Protein AF-A0A7X8G1B5-F1 (afdb_monomer_lite)

Secondary structure (DSSP, 8-state):
----HHHHHHHHHHHHHHHHHHHHHHHHHHHHHHHHHHHHHHHHHTS---HHHHHHHHHHHHHHHHHHHHHHHHHHHHTHHHHHHHHHHH----HHHH-S-HHHHHHHHHHHHTTEEEEEETTTEEEEEE-HHHHHHHHTTTS-HHHHHHHHHHHHHHHS-SEETTTTEE-HHHHHHHHHHHHHHHTT--TTHHHHHHHHHHHHHHHTTTT--TT--TTT-PPPHHHHHHHHHHHT-SSHHHHHHHHHHHH-GGGTT--

pLDDT: mean 77.25, std 16.02, range [30.14, 93.75]

Sequence (259 aa):
MGVNKKVTLILMVTCFILGIVLDSFLGPVVKVNHLSKFETIVQEISKNKTMEENTETVKKLLNEMYIRANDYDFMASAFYNELVYIENVFESTDYEKYAESNALKGFMKDLKKNGLILKYDLLAGYIVTPDLNDIADKYCNIIDDDTREYIEFRAYELSNHLYSLELETIDIDEVVKRIDILAERVKKQTEFTETYKELLDYYYDILKGDTHNYFINYDNVELTDYAREKFKTYSEREDRVGETVRDILENGFADWYYE

Radius of gyration: 23.56 Å; chains: 1; bounding box: 68×49×56 Å

Foldseek 3Di:
DDDDVVVVVVVVVVVVVCVVVCCVVVVVVVVVVLVVVLVVLVVQLPPPDAQASNQVSLVVLQVSQVVVQVVCFVVQVVCQVQQVCCCVVVVDNPCLVRGPDPSSVVSCVVCVVSQWDWDQDPVSGIGIHHQLVVSLVPRLVSHDPLSSLVSVLVNVVRVDHQADPVQLAGPLVVLVVLLVSLVVSCVVPDPCNVVSVVVNVVSLCVVLCVPHDRQLPPVDDDRDPVVVVSLVVQCPDPDPSVVSSVCCVPPPSVPVVPD

Structure (mmCIF, N/CA/C/O backbone):
data_AF-A0A7X8G1B5-F1
#
_entry.id   AF-A0A7X8G1B5-F1
#
loop_
_atom_site.group_PDB
_atom_site.id
_atom_site.type_symbol
_atom_site.label_atom_id
_atom_site.label_alt_id
_atom_site.label_comp_id
_atom_site.label_asym_id
_atom_site.label_entity_id
_atom_site.label_seq_id
_atom_site.pdbx_PDB_ins_code
_atom_site.Cartn_x
_atom_site.Cartn_y
_atom_site.Cartn_z
_atom_site.occupancy
_atom_site.B_iso_or_equiv
_atom_site.auth_seq_id
_atom_site.auth_comp_id
_atom_site.auth_asym_id
_atom_site.auth_atom_id
_atom_site.pdbx_PDB_model_num
ATOM 1 N N . MET A 1 1 ? 47.749 24.086 21.152 1.00 44.12 1 MET A N 1
ATOM 2 C CA . MET A 1 1 ? 47.431 23.071 22.182 1.00 44.12 1 MET A CA 1
ATOM 3 C C . MET A 1 1 ? 46.939 21.828 21.462 1.00 44.12 1 MET A C 1
ATOM 5 O O . MET A 1 1 ? 45.833 21.835 20.945 1.00 44.12 1 MET A O 1
ATOM 9 N N . GLY A 1 2 ? 47.803 20.823 21.298 1.00 49.19 2 GLY A N 1
ATOM 10 C CA . GLY A 1 2 ? 47.453 19.599 20.577 1.00 49.19 2 GLY A CA 1
ATOM 11 C C . GLY A 1 2 ? 46.604 18.702 21.467 1.00 49.19 2 GLY A C 1
ATOM 12 O O . GLY A 1 2 ? 47.084 18.254 22.506 1.00 49.19 2 GLY A O 1
ATOM 13 N N . VAL A 1 3 ? 45.348 18.469 21.085 1.00 49.47 3 VAL A N 1
ATOM 14 C CA . VAL A 1 3 ? 44.486 17.499 21.767 1.00 49.47 3 VAL A CA 1
ATOM 15 C C . VAL A 1 3 ? 45.190 16.142 21.713 1.00 49.47 3 VAL A C 1
ATOM 17 O O . VAL A 1 3 ? 45.542 15.642 20.644 1.00 49.47 3 VAL A O 1
ATOM 20 N N . ASN A 1 4 ? 45.486 15.589 22.888 1.00 63.31 4 ASN A N 1
ATOM 21 C CA . ASN A 1 4 ? 46.248 14.359 23.029 1.00 63.31 4 ASN A CA 1
ATOM 22 C C . ASN A 1 4 ? 45.423 13.209 22.431 1.00 63.31 4 ASN A C 1
ATOM 24 O O . ASN A 1 4 ? 44.394 12.840 22.992 1.00 63.31 4 ASN A O 1
ATOM 28 N N . LYS A 1 5 ? 45.861 12.657 21.290 1.00 53.56 5 LYS A N 1
ATOM 29 C CA . LYS A 1 5 ? 45.129 11.651 20.490 1.00 53.56 5 LYS A CA 1
ATOM 30 C C . LYS A 1 5 ? 44.600 10.464 21.313 1.00 53.56 5 LYS A C 1
ATOM 32 O O . LYS A 1 5 ? 43.573 9.892 20.967 1.00 53.56 5 LYS A O 1
ATOM 37 N N . LYS A 1 6 ? 45.261 10.123 22.426 1.00 56.69 6 LYS A N 1
ATOM 38 C CA . LYS A 1 6 ? 44.813 9.079 23.363 1.00 56.69 6 LYS A CA 1
ATOM 39 C C . LYS A 1 6 ? 43.528 9.447 24.116 1.00 56.69 6 LYS A C 1
ATOM 41 O O . LYS A 1 6 ? 42.692 8.581 24.327 1.00 56.69 6 LYS A O 1
ATOM 46 N N . VAL A 1 7 ? 43.352 10.714 24.488 1.00 65.25 7 VAL A N 1
ATOM 47 C CA . VAL A 1 7 ? 42.155 11.203 25.196 1.00 65.25 7 VAL A CA 1
ATOM 48 C C . VAL A 1 7 ? 40.950 11.231 24.255 1.00 65.25 7 VAL A C 1
ATOM 50 O O . VAL A 1 7 ? 39.870 10.797 24.639 1.00 65.25 7 VAL A O 1
ATOM 53 N N . THR A 1 8 ? 41.144 11.647 22.999 1.00 61.94 8 THR A N 1
ATOM 54 C CA . THR A 1 8 ? 40.088 11.603 21.974 1.00 61.94 8 THR A CA 1
ATOM 55 C C . THR A 1 8 ? 39.642 10.172 21.679 1.00 61.94 8 THR A C 1
ATOM 57 O O . THR A 1 8 ? 38.446 9.917 21.590 1.00 61.94 8 THR A O 1
ATOM 60 N N . LEU A 1 9 ? 40.585 9.227 21.589 1.00 52.38 9 LEU A N 1
ATOM 61 C CA . LEU A 1 9 ? 40.271 7.814 21.368 1.00 52.38 9 LEU A CA 1
ATOM 62 C C . LEU A 1 9 ? 39.464 7.222 22.533 1.00 52.38 9 LEU A C 1
ATOM 64 O O . LEU A 1 9 ? 38.479 6.531 22.303 1.00 52.38 9 LEU A O 1
ATOM 68 N N . ILE A 1 10 ? 39.839 7.533 23.779 1.00 68.19 10 ILE A N 1
ATOM 69 C CA . ILE A 1 10 ? 39.100 7.080 24.967 1.00 68.19 10 ILE A CA 1
ATOM 70 C C . ILE A 1 10 ? 37.686 7.670 24.990 1.00 68.19 10 ILE A C 1
ATOM 72 O O . ILE A 1 10 ? 36.738 6.947 25.283 1.00 68.19 10 ILE A O 1
ATOM 76 N N . LEU A 1 11 ? 37.518 8.948 24.636 1.00 57.84 11 LEU A N 1
ATOM 77 C CA . LEU A 1 11 ? 36.196 9.572 24.552 1.00 57.84 11 LEU A CA 1
ATOM 78 C C . LEU A 1 11 ? 35.336 8.938 23.453 1.00 57.84 11 LEU A C 1
ATOM 80 O O . LEU A 1 11 ? 34.182 8.622 23.713 1.00 57.84 11 LEU A O 1
ATOM 84 N N . MET A 1 12 ? 35.897 8.670 22.271 1.00 51.97 12 MET A N 1
ATOM 85 C CA . MET A 1 12 ? 35.172 7.996 21.186 1.00 51.97 12 MET A CA 1
ATOM 86 C C . MET A 1 12 ? 34.754 6.573 21.563 1.00 51.97 12 MET A C 1
ATOM 88 O O . MET A 1 12 ? 33.604 6.206 21.352 1.00 51.97 12 MET A O 1
ATOM 92 N N . VAL A 1 13 ? 35.650 5.792 22.174 1.00 57.78 13 VAL A N 1
ATOM 93 C CA . VAL A 1 13 ? 35.339 4.427 22.633 1.00 57.78 13 VAL A CA 1
ATOM 94 C C . VAL A 1 13 ? 34.287 4.451 23.742 1.00 57.78 13 VAL A C 1
ATOM 96 O O . VAL A 1 13 ? 33.359 3.651 23.718 1.00 57.78 13 VAL A O 1
ATOM 99 N N . THR A 1 14 ? 34.374 5.397 24.678 1.00 61.34 14 THR A N 1
ATOM 100 C CA . THR A 1 14 ? 33.383 5.535 25.756 1.00 61.34 14 THR A CA 1
ATOM 101 C C . THR A 1 14 ? 32.018 5.959 25.210 1.00 61.34 14 THR A C 1
ATOM 103 O O . THR A 1 14 ? 31.015 5.388 25.621 1.00 61.34 14 THR A O 1
ATOM 106 N N . CYS A 1 15 ? 31.959 6.886 24.246 1.00 48.94 15 CYS A N 1
ATOM 107 C CA . CYS A 1 15 ? 30.711 7.264 23.577 1.00 48.94 15 CYS A CA 1
ATOM 108 C C . CYS A 1 15 ? 30.126 6.119 22.740 1.00 48.94 15 CYS A C 1
ATOM 110 O O . CYS A 1 15 ? 28.914 5.951 22.726 1.00 48.94 15 CYS A O 1
ATOM 112 N N . PHE A 1 16 ? 30.965 5.313 22.086 1.00 45.16 16 PHE A N 1
ATOM 113 C CA . PHE A 1 16 ? 30.527 4.146 21.317 1.00 45.16 16 PHE A CA 1
ATOM 114 C C . PHE A 1 16 ? 29.962 3.046 22.227 1.00 45.16 16 PHE A C 1
ATOM 116 O O . PHE A 1 16 ? 28.887 2.518 21.967 1.00 45.16 16 PHE A O 1
ATOM 123 N N . ILE A 1 17 ? 30.636 2.755 23.345 1.00 55.59 17 ILE A N 1
ATOM 124 C CA . ILE A 1 17 ? 30.158 1.793 24.348 1.00 55.59 17 ILE A CA 1
ATOM 125 C C . ILE A 1 17 ? 28.892 2.313 25.033 1.00 55.59 17 ILE A C 1
ATOM 127 O O . ILE A 1 17 ? 27.949 1.550 25.200 1.00 55.59 17 ILE A O 1
ATOM 131 N N . LEU A 1 18 ? 28.831 3.599 25.393 1.00 51.41 18 LEU A N 1
ATOM 132 C CA . LEU A 1 18 ? 27.614 4.210 25.931 1.00 51.41 18 LEU A CA 1
ATOM 133 C C . LEU A 1 18 ? 26.476 4.172 24.915 1.00 51.41 18 LEU A C 1
ATOM 135 O O . LEU A 1 18 ? 25.362 3.876 25.315 1.00 51.41 18 LEU A O 1
ATOM 139 N N . GLY A 1 19 ? 26.749 4.407 23.629 1.00 46.88 19 GLY A N 1
ATOM 140 C CA . GLY A 1 19 ? 25.776 4.260 22.549 1.00 46.88 19 GLY A CA 1
ATOM 141 C C . GLY A 1 19 ? 25.211 2.844 22.492 1.00 46.88 19 GLY A C 1
ATOM 142 O O . GLY A 1 19 ? 24.004 2.681 22.586 1.00 46.88 19 GLY A O 1
ATOM 143 N N . ILE A 1 20 ? 26.070 1.820 22.464 1.00 51.94 20 ILE A N 1
ATOM 144 C CA . ILE A 1 20 ? 25.648 0.408 22.456 1.00 51.94 20 ILE A CA 1
ATOM 145 C C . ILE A 1 20 ? 24.880 0.037 23.727 1.00 51.94 20 ILE A C 1
ATOM 147 O O . ILE A 1 20 ? 23.868 -0.653 23.653 1.00 51.94 20 ILE A O 1
ATOM 151 N N . VAL A 1 21 ? 25.344 0.471 24.901 1.00 50.81 21 VAL A N 1
ATOM 152 C CA . VAL A 1 21 ? 24.704 0.148 26.184 1.00 50.81 21 VAL A CA 1
ATOM 153 C C . VAL A 1 21 ? 23.363 0.863 26.313 1.00 50.81 21 VAL A C 1
ATOM 155 O O . VAL A 1 21 ? 22.393 0.236 26.725 1.00 50.81 21 VAL A O 1
ATOM 158 N N . LEU A 1 22 ? 23.280 2.140 25.939 1.00 48.31 22 LEU A N 1
ATOM 159 C CA . LEU A 1 22 ? 22.029 2.897 25.937 1.00 48.31 22 LEU A CA 1
ATOM 160 C C . LEU A 1 22 ? 21.041 2.319 24.928 1.00 48.31 22 LEU A C 1
ATOM 162 O O . LEU A 1 22 ? 19.884 2.156 25.284 1.00 48.31 22 LEU A O 1
ATOM 166 N N . ASP A 1 23 ? 21.483 1.932 23.734 1.00 44.81 23 ASP A N 1
ATOM 167 C CA . ASP A 1 23 ? 20.630 1.291 22.727 1.00 44.81 23 ASP A CA 1
ATOM 168 C C . ASP A 1 23 ? 20.163 -0.103 23.190 1.00 44.81 23 ASP A C 1
ATOM 170 O O . ASP A 1 23 ? 18.992 -0.461 23.083 1.00 44.81 23 ASP A O 1
ATOM 174 N N . SER A 1 24 ? 21.040 -0.851 23.867 1.00 48.94 24 SER A N 1
ATOM 175 C CA . SER A 1 24 ? 20.708 -2.143 24.487 1.00 48.94 24 SER A CA 1
ATOM 176 C C . SER A 1 24 ? 19.786 -2.026 25.706 1.00 48.94 24 SER A C 1
ATOM 178 O O . SER A 1 24 ? 19.136 -3.006 26.050 1.00 48.94 24 SER A O 1
ATOM 180 N N . PHE A 1 25 ? 19.727 -0.875 26.385 1.00 43.19 25 PHE A N 1
ATOM 181 C CA . PHE A 1 25 ? 18.848 -0.650 27.544 1.00 43.19 25 PHE A CA 1
ATOM 182 C C . PHE A 1 25 ? 17.533 0.037 27.165 1.00 43.19 25 PHE A C 1
ATOM 184 O O . PHE A 1 25 ? 16.478 -0.329 27.680 1.00 43.19 25 PHE A O 1
ATOM 191 N N . LEU A 1 26 ? 17.581 1.019 26.268 1.00 41.62 26 LEU A N 1
ATOM 192 C CA . LEU A 1 26 ? 16.418 1.767 25.797 1.00 41.62 26 LEU A CA 1
ATOM 193 C C . LEU A 1 26 ? 15.659 0.987 24.727 1.00 41.62 26 LEU A C 1
ATOM 195 O O . LEU A 1 26 ? 14.433 0.966 24.772 1.00 41.62 26 LEU A O 1
ATOM 199 N N . GLY A 1 27 ? 16.357 0.277 23.836 1.00 45.53 27 GLY A N 1
ATOM 200 C CA . GLY A 1 27 ? 15.750 -0.548 22.792 1.00 45.53 27 GLY A CA 1
ATOM 201 C C . GLY A 1 27 ? 14.740 -1.564 23.339 1.00 45.53 27 GLY A C 1
ATOM 202 O O . GLY A 1 27 ? 13.609 -1.599 22.856 1.00 45.53 27 GLY A O 1
ATOM 203 N N . PRO A 1 28 ? 15.061 -2.350 24.386 1.00 49.06 28 PRO A N 1
ATOM 204 C CA . PRO A 1 28 ? 14.095 -3.250 25.013 1.00 49.06 28 PRO A CA 1
ATOM 205 C C . PRO A 1 28 ? 12.920 -2.529 25.680 1.00 49.06 28 PRO A C 1
ATOM 207 O O . PRO A 1 28 ? 11.795 -3.007 25.587 1.00 49.06 28 PRO A O 1
ATOM 210 N N . VAL A 1 29 ? 13.145 -1.383 26.332 1.00 47.72 29 VAL A N 1
ATOM 211 C CA . VAL A 1 29 ? 12.079 -0.626 27.018 1.00 47.72 29 VAL A CA 1
ATOM 212 C C . VAL A 1 29 ? 11.103 -0.010 26.014 1.00 47.72 29 VAL A C 1
ATOM 214 O O . VAL A 1 29 ? 9.891 -0.106 26.198 1.00 47.72 29 VAL A O 1
ATOM 217 N N . VAL A 1 30 ? 11.621 0.565 24.928 1.00 50.94 30 VAL A N 1
ATOM 218 C CA . VAL A 1 30 ? 10.824 1.092 23.814 1.00 50.94 30 VAL A CA 1
ATOM 219 C C . VAL A 1 30 ? 10.023 -0.047 23.173 1.00 50.94 30 VAL A C 1
ATOM 221 O O . VAL A 1 30 ? 8.798 0.041 23.101 1.00 50.94 30 VAL A O 1
ATOM 224 N N . LYS A 1 31 ? 10.668 -1.180 22.853 1.00 50.25 31 LYS A N 1
ATOM 225 C CA . LYS A 1 31 ? 9.997 -2.367 22.288 1.00 50.25 31 LYS A CA 1
ATOM 226 C C . LYS A 1 31 ? 8.885 -2.919 23.187 1.00 50.25 31 LYS A C 1
ATOM 228 O O . LYS A 1 31 ? 7.813 -3.251 22.687 1.00 50.25 31 LYS A O 1
ATOM 233 N N . VAL A 1 32 ? 9.096 -2.992 24.505 1.00 56.25 32 VAL A N 1
ATOM 234 C CA . VAL A 1 32 ? 8.082 -3.465 25.470 1.00 56.25 32 VAL A CA 1
ATOM 235 C C . VAL A 1 32 ? 6.906 -2.486 25.587 1.00 56.25 32 VAL A C 1
ATOM 237 O O . VAL A 1 32 ? 5.749 -2.915 25.633 1.00 56.25 32 VAL A O 1
ATOM 240 N N . ASN A 1 33 ? 7.171 -1.177 25.578 1.00 57.16 33 ASN A N 1
ATOM 241 C CA . ASN A 1 33 ? 6.119 -0.159 25.602 1.00 57.16 33 ASN A CA 1
ATOM 242 C C . ASN A 1 33 ? 5.245 -0.220 24.346 1.00 57.16 33 ASN A C 1
ATOM 244 O O . ASN A 1 33 ? 4.020 -0.226 24.464 1.00 57.16 33 ASN A O 1
ATOM 248 N N . HIS A 1 34 ? 5.849 -0.353 23.163 1.00 56.88 34 HIS A N 1
ATOM 249 C CA . HIS A 1 34 ? 5.090 -0.562 21.933 1.00 56.88 34 HIS A CA 1
ATOM 250 C C . HIS A 1 34 ? 4.257 -1.842 22.028 1.00 56.88 34 HIS A C 1
ATOM 252 O O . HIS A 1 34 ? 3.036 -1.768 21.855 1.00 56.88 34 HIS A O 1
ATOM 258 N N . LEU A 1 35 ? 4.875 -2.985 22.389 1.00 58.47 35 LEU A N 1
ATOM 259 C CA . LEU A 1 35 ? 4.224 -4.301 22.574 1.00 58.47 35 LEU A CA 1
ATOM 260 C C . LEU A 1 35 ? 2.941 -4.222 23.402 1.00 58.47 35 LEU A C 1
ATOM 262 O O . LEU A 1 35 ? 1.875 -4.596 22.910 1.00 58.47 35 LEU A O 1
ATOM 266 N N . SER A 1 36 ? 3.029 -3.643 24.597 1.00 64.94 36 SER A N 1
ATOM 267 C CA . SER A 1 36 ? 1.877 -3.488 25.491 1.00 64.94 36 SER A CA 1
ATOM 268 C C . SER A 1 36 ? 0.772 -2.581 24.931 1.00 64.94 36 SER A C 1
ATOM 270 O O . SER A 1 36 ? -0.413 -2.855 25.144 1.00 64.94 36 SER A O 1
ATOM 272 N N . LYS A 1 37 ? 1.118 -1.536 24.168 1.00 73.50 37 LYS A N 1
ATOM 273 C CA . LYS A 1 37 ? 0.145 -0.605 23.580 1.00 73.50 37 LYS A CA 1
ATOM 274 C C . LYS A 1 37 ? -0.706 -1.255 22.484 1.00 73.50 37 LYS A C 1
ATOM 276 O O . LYS A 1 37 ? -1.922 -1.104 22.502 1.00 73.50 37 LYS A O 1
ATOM 281 N N . PHE A 1 38 ? -0.104 -2.025 21.579 1.00 77.88 38 PHE A N 1
ATOM 282 C CA . PHE A 1 38 ? -0.851 -2.761 20.543 1.00 77.88 38 PHE A CA 1
ATOM 283 C C . PHE A 1 38 ? -1.785 -3.805 21.144 1.00 77.88 38 PHE A C 1
ATOM 285 O O . PHE A 1 38 ? -2.960 -3.833 20.795 1.00 77.88 38 PHE A O 1
ATOM 292 N N . GLU A 1 39 ? -1.285 -4.632 22.071 1.00 77.56 39 GLU A N 1
ATOM 293 C CA . GLU A 1 39 ? -2.102 -5.666 22.717 1.00 77.56 39 GLU A CA 1
ATOM 294 C C . GLU A 1 39 ? -3.312 -5.029 23.427 1.00 77.56 39 GLU A C 1
ATOM 296 O O . GLU A 1 39 ? -4.423 -5.555 23.348 1.00 77.56 39 GLU A O 1
ATOM 301 N N . THR A 1 40 ? -3.128 -3.846 24.024 1.00 80.38 40 THR A N 1
ATOM 302 C CA . THR A 1 40 ? -4.215 -3.056 24.623 1.00 80.38 40 THR A CA 1
ATOM 303 C C . THR A 1 40 ? -5.229 -2.577 23.578 1.00 80.38 40 THR A C 1
ATOM 305 O O . THR A 1 40 ? -6.429 -2.769 23.768 1.00 80.38 40 THR A O 1
ATOM 308 N N . ILE A 1 41 ? -4.775 -2.001 22.457 1.00 80.31 41 ILE A N 1
ATOM 309 C CA . ILE A 1 41 ? -5.664 -1.512 21.388 1.00 80.31 41 ILE A CA 1
ATOM 310 C C . ILE A 1 41 ? -6.467 -2.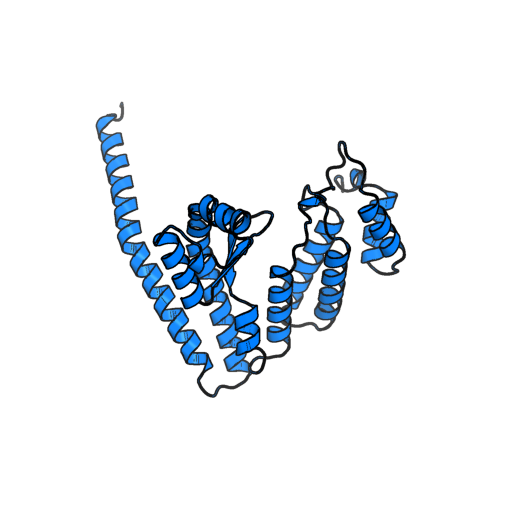670 20.770 1.00 80.31 41 ILE A C 1
ATOM 312 O O . ILE A 1 41 ? -7.676 -2.552 20.587 1.00 80.31 41 ILE A O 1
ATOM 316 N N . VAL A 1 42 ? -5.837 -3.820 20.510 1.00 79.94 42 VAL A N 1
ATOM 317 C CA . VAL A 1 42 ? -6.525 -5.007 19.968 1.00 79.94 42 VAL A CA 1
ATOM 318 C C . VAL A 1 42 ? -7.613 -5.505 20.926 1.00 79.94 42 VAL A C 1
ATOM 320 O O . VAL A 1 42 ? -8.729 -5.807 20.505 1.00 79.94 42 VAL A O 1
ATOM 323 N N . GLN A 1 43 ? -7.333 -5.543 22.233 1.00 80.56 43 GLN A N 1
ATOM 324 C CA . GLN A 1 43 ? -8.331 -5.904 23.250 1.00 80.56 43 GLN A CA 1
ATOM 325 C C . GLN A 1 43 ? -9.466 -4.883 23.377 1.00 80.56 43 GLN A C 1
ATOM 327 O O . GLN A 1 43 ? -10.543 -5.201 23.881 1.00 80.56 43 GLN A O 1
ATOM 332 N N . GLU A 1 44 ? -9.242 -3.641 22.964 1.00 81.94 44 GLU A N 1
ATOM 333 C CA . GLU A 1 44 ? -10.259 -2.604 22.986 1.00 81.94 44 GLU A CA 1
ATOM 334 C C . GLU A 1 44 ? -11.272 -2.725 21.846 1.00 81.94 44 GLU A C 1
ATOM 336 O O . GLU A 1 44 ? -12.399 -2.267 22.030 1.00 81.94 44 GLU A O 1
ATOM 341 N N . ILE A 1 45 ? -10.913 -3.334 20.712 1.00 76.81 45 ILE A N 1
ATOM 342 C CA . ILE A 1 45 ? -11.822 -3.524 19.566 1.00 76.81 45 ILE A CA 1
ATOM 343 C C . ILE A 1 45 ? -12.871 -4.615 19.854 1.00 76.81 45 ILE A C 1
ATOM 345 O O . ILE A 1 45 ? -13.990 -4.555 19.361 1.00 76.81 45 ILE A O 1
ATOM 349 N N . SER A 1 46 ? -12.558 -5.591 20.712 1.00 66.94 46 SER A N 1
ATOM 350 C CA . SER A 1 46 ? -13.470 -6.697 21.061 1.00 66.94 46 SER A CA 1
ATOM 351 C C . SER A 1 46 ? -14.527 -6.349 22.121 1.00 66.94 46 SER A C 1
ATOM 353 O O . SER A 1 46 ? -15.310 -7.209 22.533 1.00 66.94 46 SER A O 1
ATOM 355 N N . LYS A 1 47 ? -14.571 -5.094 22.578 1.00 72.06 47 LYS A N 1
ATOM 356 C CA . LYS A 1 47 ? -15.595 -4.594 23.502 1.00 72.06 47 LYS A CA 1
ATOM 357 C C . LYS A 1 47 ? -16.750 -4.044 22.668 1.00 72.06 47 LYS A C 1
ATOM 359 O O . LYS A 1 47 ? -16.495 -3.262 21.767 1.00 72.06 47 LYS A O 1
ATOM 364 N N . ASN A 1 48 ? -17.995 -4.428 22.969 1.00 66.81 48 ASN A N 1
ATOM 365 C CA . ASN A 1 48 ? -19.197 -3.899 22.303 1.00 66.81 48 ASN A CA 1
ATOM 366 C C . ASN A 1 48 ? -19.222 -2.358 22.345 1.00 66.81 48 ASN A C 1
ATOM 368 O O . ASN A 1 48 ? -19.669 -1.771 23.331 1.00 66.81 48 ASN A O 1
ATOM 372 N N . LYS A 1 49 ? -18.733 -1.739 21.274 1.00 81.69 49 LYS A N 1
ATOM 373 C CA . LYS A 1 49 ? -18.540 -0.302 21.065 1.00 81.69 49 LYS A CA 1
ATOM 374 C C . LYS A 1 49 ? -19.422 0.186 19.920 1.00 81.69 49 LYS A C 1
ATOM 376 O O . LYS A 1 49 ? -19.922 -0.619 19.128 1.00 81.69 49 LYS A O 1
ATOM 381 N N . THR A 1 50 ? -19.615 1.498 19.827 1.00 89.12 50 THR A N 1
ATOM 382 C CA . THR A 1 50 ? -20.246 2.103 18.646 1.00 89.12 50 THR A CA 1
ATOM 383 C C . THR A 1 50 ? -19.329 1.980 17.420 1.00 89.12 50 THR A C 1
ATOM 385 O O . THR A 1 50 ? -18.125 1.762 17.548 1.00 89.12 50 THR A O 1
ATOM 388 N N . MET A 1 51 ? -19.888 2.122 16.213 1.00 89.81 51 MET A N 1
ATOM 389 C CA . MET A 1 51 ? -19.105 2.124 14.967 1.00 89.81 51 MET A CA 1
ATOM 390 C C . MET A 1 51 ? -18.031 3.220 14.974 1.00 89.81 51 MET A C 1
ATOM 392 O O . MET A 1 51 ? -16.885 2.950 14.647 1.00 89.81 51 MET A O 1
ATOM 396 N N . GLU A 1 52 ? -18.379 4.421 15.437 1.00 88.75 52 GLU A N 1
ATOM 397 C CA . GLU A 1 52 ? -17.445 5.543 15.587 1.00 88.75 52 GLU A CA 1
ATOM 398 C C . GLU A 1 52 ? -16.287 5.203 16.544 1.00 88.75 52 GLU A C 1
ATOM 400 O O . GLU A 1 52 ? -15.116 5.410 16.229 1.00 88.75 52 GLU A O 1
ATOM 405 N N . GLU A 1 53 ? -16.586 4.600 17.698 1.00 89.62 53 GLU A N 1
ATOM 406 C CA . GLU A 1 53 ? -15.559 4.172 18.654 1.00 89.62 53 GLU A CA 1
ATOM 407 C C . GLU A 1 53 ? -14.658 3.062 18.086 1.00 89.62 53 GLU A C 1
ATOM 409 O O . GLU A 1 53 ? -13.454 3.030 18.367 1.00 89.62 53 GLU A O 1
ATOM 414 N N . ASN A 1 54 ? -15.221 2.147 17.293 1.00 90.12 54 ASN A N 1
ATOM 415 C CA . ASN A 1 54 ? -14.463 1.106 16.605 1.00 90.12 54 ASN A CA 1
ATOM 416 C C . ASN A 1 54 ? -13.547 1.697 15.538 1.00 90.12 54 ASN A C 1
ATOM 418 O O . ASN A 1 54 ? -12.360 1.374 15.542 1.00 90.12 54 ASN A O 1
ATOM 422 N N . THR A 1 55 ? -14.058 2.599 14.697 1.00 90.50 55 THR A N 1
ATOM 423 C CA . THR A 1 55 ? -13.281 3.350 13.704 1.00 90.50 55 THR A CA 1
ATOM 424 C C . THR A 1 55 ? -12.055 3.985 14.340 1.00 90.50 55 THR A C 1
ATOM 426 O O . THR A 1 55 ? -10.926 3.723 13.924 1.00 90.50 55 THR A O 1
ATOM 429 N N . GLU A 1 56 ? -12.251 4.759 15.407 1.00 90.56 56 GLU A N 1
ATOM 430 C CA . GLU A 1 56 ? -11.149 5.451 16.075 1.00 90.56 56 GLU A CA 1
ATOM 431 C C . GLU A 1 56 ? -10.146 4.478 16.705 1.00 90.56 56 GLU A C 1
ATOM 433 O O . GLU A 1 56 ? -8.938 4.731 16.734 1.00 90.56 56 GLU A O 1
ATOM 438 N N . THR A 1 57 ? -10.619 3.329 17.189 1.00 90.44 57 THR A N 1
ATOM 439 C CA . THR A 1 57 ? -9.737 2.288 17.729 1.00 90.44 57 THR A CA 1
ATOM 440 C C . THR A 1 57 ? -8.924 1.613 16.613 1.00 90.44 57 THR A C 1
ATOM 442 O O . THR A 1 57 ? -7.725 1.390 16.786 1.00 90.44 57 THR A O 1
ATOM 445 N N . VAL A 1 58 ? -9.528 1.343 15.452 1.00 90.56 58 VAL A N 1
ATOM 446 C CA . VAL A 1 58 ? -8.858 0.750 14.281 1.00 90.56 58 VAL A CA 1
ATOM 447 C C . VAL A 1 58 ? -7.843 1.717 13.668 1.00 90.56 58 VAL A C 1
ATOM 449 O O . VAL A 1 58 ? -6.723 1.307 13.364 1.00 90.56 58 VAL A O 1
ATOM 452 N N . LYS A 1 59 ? -8.152 3.015 13.577 1.00 88.94 59 LYS A N 1
ATOM 453 C CA . LYS A 1 59 ? -7.180 4.040 13.152 1.00 88.94 59 LYS A CA 1
ATOM 454 C C . LYS A 1 59 ? -5.957 4.080 14.074 1.00 88.94 59 LYS A C 1
ATOM 456 O O . LYS A 1 59 ? -4.819 4.106 13.604 1.00 88.94 59 LYS A O 1
ATOM 461 N N . LYS A 1 60 ? -6.168 4.015 15.396 1.00 90.38 60 LYS A N 1
ATOM 462 C CA . LYS A 1 60 ? -5.071 3.925 16.380 1.00 90.38 60 LYS A CA 1
ATOM 463 C C . LYS A 1 60 ? -4.251 2.648 16.218 1.00 90.38 60 LYS A C 1
ATOM 465 O O . LYS A 1 60 ? -3.029 2.711 16.346 1.00 90.38 60 LYS A O 1
ATOM 470 N N . LEU A 1 61 ? -4.910 1.520 15.946 1.00 90.19 61 LEU A N 1
ATOM 471 C CA . LEU A 1 61 ? -4.249 0.243 15.679 1.00 90.19 61 LEU A CA 1
ATOM 472 C C . LEU A 1 61 ? -3.323 0.362 14.467 1.00 90.19 61 LEU A C 1
ATOM 474 O O . LEU A 1 61 ? -2.135 0.079 14.592 1.00 90.19 61 LEU A O 1
ATOM 478 N N . LEU A 1 62 ? -3.844 0.849 13.338 1.00 88.56 62 LEU A N 1
ATOM 479 C CA . LEU A 1 62 ? -3.074 1.045 12.108 1.00 88.56 62 LEU A CA 1
ATOM 480 C C . LEU A 1 62 ? -1.862 1.949 12.329 1.00 88.56 62 LEU A C 1
ATOM 482 O O . LEU A 1 62 ? -0.753 1.591 11.940 1.00 88.56 62 LEU A O 1
ATOM 486 N N . ASN A 1 63 ? -2.044 3.086 13.004 1.00 87.25 63 ASN A N 1
ATOM 487 C CA . ASN A 1 63 ? -0.938 3.992 13.307 1.00 87.25 63 ASN A CA 1
ATOM 488 C C . ASN A 1 63 ? 0.155 3.314 14.153 1.00 87.25 63 ASN A C 1
ATOM 490 O O . ASN A 1 63 ? 1.342 3.456 13.871 1.00 87.25 63 ASN A O 1
ATOM 494 N N . GLU A 1 64 ? -0.227 2.537 15.171 1.00 87.81 64 GLU A N 1
ATOM 495 C CA . GLU A 1 64 ? 0.742 1.791 15.981 1.00 87.81 64 GLU A CA 1
ATOM 496 C C . GLU A 1 64 ? 1.468 0.713 15.161 1.00 87.81 64 GLU A C 1
ATOM 498 O O . GLU A 1 64 ? 2.668 0.512 15.343 1.00 87.81 64 GLU A O 1
ATOM 503 N N . MET A 1 65 ? 0.770 0.045 14.240 1.00 89.31 65 MET A N 1
ATOM 504 C CA . MET A 1 65 ? 1.373 -0.944 13.343 1.00 89.31 65 MET A CA 1
ATOM 505 C C . MET A 1 65 ? 2.392 -0.306 12.396 1.00 89.31 65 MET A C 1
ATOM 507 O O . MET A 1 65 ? 3.484 -0.846 12.262 1.00 89.31 65 MET A O 1
ATOM 511 N N . TYR A 1 66 ? 2.093 0.854 11.802 1.00 85.56 66 TYR A N 1
ATOM 512 C CA . TYR A 1 66 ? 3.052 1.572 10.952 1.00 85.56 66 TYR A CA 1
ATOM 513 C C . TYR A 1 66 ? 4.286 2.050 11.726 1.00 85.56 66 TYR A C 1
ATOM 515 O O . TYR A 1 66 ? 5.403 1.912 11.237 1.00 85.56 66 TYR A O 1
ATOM 523 N N . ILE A 1 67 ? 4.117 2.543 12.959 1.00 84.19 67 ILE A N 1
ATOM 524 C CA . ILE A 1 67 ? 5.255 2.905 13.822 1.00 84.19 67 ILE A CA 1
ATOM 525 C C . ILE A 1 67 ? 6.171 1.695 14.036 1.00 84.19 67 ILE A C 1
ATOM 527 O O . ILE A 1 67 ? 7.387 1.805 13.918 1.00 84.19 67 ILE A O 1
ATOM 531 N N . ARG A 1 68 ? 5.590 0.524 14.302 1.00 84.25 68 ARG A N 1
ATOM 532 C CA . ARG A 1 68 ? 6.356 -0.709 14.511 1.00 84.25 68 ARG A CA 1
ATOM 533 C C . ARG A 1 68 ? 6.973 -1.252 13.238 1.00 84.25 68 ARG A C 1
ATOM 535 O O . ARG A 1 68 ? 8.061 -1.805 13.305 1.00 84.25 68 ARG A O 1
ATOM 542 N N . ALA A 1 69 ? 6.287 -1.135 12.107 1.00 87.69 69 ALA A N 1
ATOM 543 C CA . ALA A 1 69 ? 6.831 -1.527 10.815 1.00 87.69 69 ALA A CA 1
ATOM 544 C C . ALA A 1 69 ? 8.171 -0.819 10.563 1.00 87.69 69 ALA A C 1
ATOM 546 O O . ALA A 1 69 ? 9.170 -1.493 10.320 1.00 87.69 69 ALA A O 1
ATOM 547 N N . ASN A 1 70 ? 8.230 0.493 10.821 1.00 83.62 70 ASN A N 1
ATOM 548 C CA . ASN A 1 70 ? 9.468 1.271 10.729 1.00 83.62 70 ASN A CA 1
ATOM 549 C C . ASN A 1 70 ? 10.584 0.744 11.655 1.00 83.62 70 ASN A C 1
ATOM 551 O O . ASN A 1 70 ? 11.755 0.748 11.276 1.00 83.62 70 ASN A O 1
ATOM 555 N N . ASP A 1 71 ? 10.251 0.251 12.856 1.00 80.88 71 ASP A N 1
ATOM 556 C CA . ASP A 1 71 ? 11.237 -0.359 13.766 1.00 80.88 71 ASP A CA 1
ATOM 557 C C . ASP A 1 71 ? 11.824 -1.673 13.212 1.00 80.88 71 ASP A C 1
ATOM 559 O O . ASP A 1 71 ? 12.911 -2.103 13.622 1.00 80.88 71 ASP A O 1
ATOM 563 N N . TYR A 1 72 ? 11.101 -2.338 12.308 1.00 82.75 72 TYR A N 1
ATOM 564 C CA . TYR A 1 72 ? 11.475 -3.619 11.715 1.00 82.75 72 TYR A CA 1
ATOM 565 C C . TYR A 1 72 ? 12.106 -3.505 10.320 1.00 82.75 72 TYR A C 1
ATOM 567 O O . TYR A 1 72 ? 12.780 -4.453 9.910 1.00 82.75 72 TYR A O 1
ATOM 575 N N . ASP A 1 73 ? 11.980 -2.374 9.620 1.00 76.19 73 ASP A N 1
ATOM 576 C CA . ASP A 1 73 ? 12.521 -2.190 8.261 1.00 76.19 73 ASP A CA 1
ATOM 577 C C . ASP A 1 73 ? 14.035 -2.438 8.178 1.00 76.19 73 ASP A C 1
ATOM 579 O O . ASP A 1 73 ? 14.538 -3.083 7.252 1.00 76.19 73 ASP A O 1
ATOM 583 N N . PHE A 1 74 ? 14.785 -2.024 9.205 1.00 76.00 74 PHE A N 1
ATOM 584 C CA . PHE A 1 74 ? 16.216 -2.327 9.279 1.00 76.00 74 PHE A CA 1
ATOM 585 C C . PHE A 1 74 ? 16.490 -3.840 9.352 1.00 76.00 74 PHE A C 1
ATOM 587 O O . PHE A 1 74 ? 17.456 -4.331 8.765 1.00 76.00 74 PHE A O 1
ATOM 594 N N . MET A 1 75 ? 15.644 -4.599 10.059 1.00 79.12 75 MET A N 1
ATOM 595 C CA . MET A 1 75 ? 15.802 -6.053 10.156 1.00 79.12 75 MET A CA 1
ATOM 596 C C . MET A 1 75 ? 15.452 -6.759 8.848 1.00 79.12 75 MET A C 1
ATOM 598 O O . MET A 1 75 ? 16.153 -7.700 8.486 1.00 79.12 75 MET A O 1
ATOM 602 N N . ALA A 1 76 ? 14.434 -6.293 8.116 1.00 83.88 76 ALA A N 1
ATOM 603 C CA . ALA A 1 76 ? 14.104 -6.827 6.793 1.00 83.88 76 ALA A CA 1
ATOM 604 C C . ALA A 1 76 ? 15.317 -6.775 5.848 1.00 83.88 76 ALA A C 1
ATOM 606 O O . ALA A 1 76 ? 15.671 -7.776 5.222 1.00 83.88 76 ALA A O 1
ATOM 607 N N . SER A 1 77 ? 16.035 -5.649 5.850 1.00 80.25 77 SER A N 1
ATOM 608 C CA . SER A 1 77 ? 17.264 -5.474 5.065 1.00 80.25 77 SER A CA 1
ATOM 609 C C . SER A 1 77 ? 18.377 -6.454 5.464 1.00 80.25 77 SER A C 1
ATOM 611 O O . SER A 1 77 ? 19.104 -6.957 4.607 1.00 80.25 77 SER A O 1
ATOM 613 N N . ALA A 1 78 ? 18.509 -6.773 6.756 1.00 84.12 78 ALA A N 1
ATOM 614 C CA . ALA A 1 78 ? 19.525 -7.710 7.239 1.00 84.12 78 ALA A CA 1
ATOM 615 C C . ALA A 1 78 ? 19.298 -9.154 6.747 1.00 84.12 78 ALA A C 1
ATOM 617 O O . ALA A 1 78 ? 20.260 -9.917 6.632 1.00 84.12 78 ALA A O 1
ATOM 618 N N . PHE A 1 79 ? 18.053 -9.519 6.428 1.00 89.19 79 PHE A N 1
ATOM 619 C CA . PHE A 1 79 ? 17.690 -10.843 5.916 1.00 89.19 79 PHE A CA 1
ATOM 620 C C . PHE A 1 79 ? 17.627 -10.927 4.386 1.00 89.19 79 PHE A C 1
ATOM 622 O O . PHE A 1 79 ? 17.358 -12.008 3.868 1.00 89.19 79 PHE A O 1
ATOM 629 N N . TYR A 1 80 ? 17.922 -9.842 3.657 1.00 86.44 80 TYR A N 1
ATOM 630 C CA . TYR A 1 80 ? 17.744 -9.736 2.201 1.00 86.44 80 TYR A CA 1
ATOM 631 C C . TYR A 1 80 ? 18.211 -10.976 1.423 1.00 86.44 80 TYR A C 1
ATOM 633 O O . TYR A 1 80 ? 17.438 -11.571 0.683 1.00 86.44 80 TYR A O 1
ATOM 641 N N . ASN A 1 81 ? 19.454 -11.422 1.631 1.00 87.31 81 ASN A N 1
ATOM 642 C CA . ASN A 1 81 ? 20.003 -12.560 0.885 1.00 87.31 81 ASN A CA 1
ATOM 643 C C . ASN A 1 81 ? 19.261 -13.877 1.159 1.00 87.31 81 ASN A C 1
ATOM 645 O O . ASN A 1 81 ? 19.126 -14.698 0.257 1.00 87.31 81 ASN A O 1
ATOM 649 N N . GLU A 1 82 ? 18.804 -14.091 2.395 1.00 91.56 82 GLU A N 1
ATOM 650 C CA . GLU A 1 82 ? 18.058 -15.298 2.765 1.00 91.56 82 GLU A CA 1
ATOM 651 C C . GLU A 1 82 ? 16.639 -15.257 2.183 1.00 91.56 82 GLU A C 1
ATOM 653 O O . GLU A 1 82 ? 16.161 -16.261 1.665 1.00 91.56 82 GLU A O 1
ATOM 658 N N . LEU A 1 83 ? 16.000 -14.084 2.186 1.00 91.56 83 LEU A N 1
ATOM 659 C CA . LEU A 1 83 ? 14.686 -13.867 1.575 1.00 91.56 83 LEU A CA 1
ATOM 660 C C . LEU A 1 83 ? 14.724 -14.105 0.058 1.00 91.56 83 LEU A C 1
ATOM 662 O O . LEU A 1 83 ? 13.959 -14.923 -0.449 1.00 91.56 83 LEU A O 1
ATOM 666 N N . VAL A 1 84 ? 15.691 -13.492 -0.637 1.00 88.81 84 VAL A N 1
ATOM 667 C CA . VAL A 1 84 ? 15.910 -13.682 -2.082 1.00 88.81 84 VAL A CA 1
ATOM 668 C C . VAL A 1 8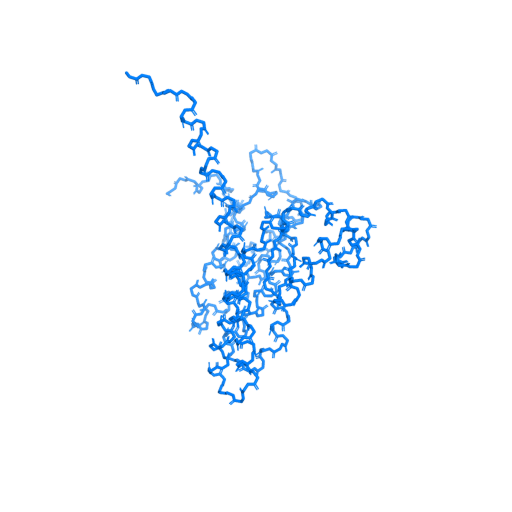4 ? 16.203 -15.144 -2.412 1.00 88.81 84 VAL A C 1
ATOM 670 O O . VAL A 1 84 ? 15.740 -15.661 -3.428 1.00 88.81 84 VAL A O 1
ATOM 673 N N . TYR A 1 85 ? 16.985 -15.830 -1.575 1.00 89.81 85 TYR A N 1
ATOM 674 C CA . TYR A 1 85 ? 17.241 -17.257 -1.753 1.00 89.81 85 TYR A CA 1
ATOM 675 C C . TYR A 1 85 ? 15.945 -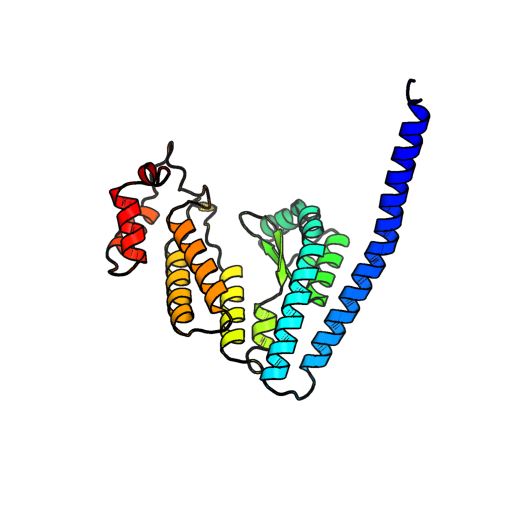18.068 -1.665 1.00 89.81 85 TYR A C 1
ATOM 677 O O . TYR A 1 85 ? 15.704 -18.918 -2.521 1.00 89.81 85 TYR A O 1
ATOM 685 N N . ILE A 1 86 ? 15.106 -17.790 -0.663 1.00 92.62 86 ILE A N 1
ATOM 686 C CA . ILE A 1 86 ? 13.850 -18.514 -0.466 1.00 92.62 86 ILE A CA 1
ATOM 687 C C . ILE A 1 86 ? 12.912 -18.322 -1.659 1.00 92.62 86 ILE A C 1
ATOM 689 O O . ILE A 1 86 ? 12.424 -19.317 -2.199 1.00 92.62 86 ILE A O 1
ATOM 693 N N . GLU A 1 87 ? 12.700 -17.079 -2.098 1.00 89.81 87 GLU A N 1
ATOM 694 C CA . GLU A 1 87 ? 11.819 -16.795 -3.236 1.00 89.81 87 GLU A CA 1
ATOM 695 C C . GLU A 1 87 ? 12.331 -17.451 -4.522 1.00 89.81 87 GLU A C 1
ATOM 697 O O . GLU A 1 87 ? 11.549 -18.065 -5.239 1.00 89.81 87 GLU A O 1
ATOM 702 N N . ASN A 1 88 ? 13.640 -17.410 -4.791 1.00 88.88 88 ASN A N 1
ATOM 703 C CA . ASN A 1 88 ? 14.194 -17.960 -6.032 1.00 88.88 88 ASN A CA 1
ATOM 704 C C . ASN A 1 88 ? 14.293 -19.490 -6.054 1.00 88.88 88 ASN A C 1
ATOM 706 O O . ASN A 1 88 ? 14.210 -20.092 -7.121 1.00 88.88 88 ASN A O 1
ATOM 710 N N . VAL A 1 89 ? 14.539 -20.135 -4.910 1.00 92.69 89 VAL A N 1
ATOM 711 C CA . VAL A 1 89 ? 14.769 -21.591 -4.855 1.00 92.69 89 VAL A CA 1
ATOM 712 C C . VAL A 1 89 ? 13.492 -22.365 -4.559 1.00 92.69 89 VAL A C 1
ATOM 714 O O . VAL A 1 89 ? 13.313 -23.467 -5.079 1.00 92.69 89 VAL A O 1
ATOM 717 N N . PHE A 1 90 ? 12.612 -21.815 -3.723 1.00 92.25 90 PHE A N 1
ATOM 718 C CA . PHE A 1 90 ? 11.362 -22.470 -3.338 1.00 92.25 90 PHE A CA 1
ATOM 719 C C . PHE A 1 90 ? 10.129 -21.870 -4.015 1.00 92.25 90 PHE A C 1
ATOM 721 O O . PHE A 1 90 ? 9.041 -22.402 -3.792 1.00 92.25 90 PHE A O 1
ATOM 728 N N . GLU A 1 91 ? 10.280 -20.795 -4.802 1.00 87.44 91 GLU A N 1
ATOM 729 C CA . GLU A 1 91 ? 9.178 -20.093 -5.481 1.00 87.44 91 GLU A CA 1
ATOM 730 C C . GLU A 1 91 ? 8.044 -19.747 -4.501 1.00 87.44 91 GLU A C 1
ATOM 732 O O . GLU A 1 91 ? 6.858 -19.971 -4.752 1.00 87.44 91 GLU A O 1
ATOM 737 N N . SER A 1 92 ? 8.420 -19.275 -3.308 1.00 86.69 92 SER A N 1
ATOM 738 C CA . SER A 1 92 ? 7.501 -19.106 -2.185 1.00 86.69 92 SER A CA 1
ATOM 739 C C . SER A 1 92 ? 7.840 -17.889 -1.335 1.00 86.69 92 SER A C 1
ATOM 741 O O . SER A 1 92 ? 9.005 -17.597 -1.093 1.00 86.69 92 SER A O 1
ATOM 743 N N . THR A 1 93 ? 6.800 -17.249 -0.800 1.00 86.38 93 THR A N 1
ATOM 744 C CA . THR A 1 93 ? 6.880 -16.166 0.193 1.00 86.38 93 THR A CA 1
ATOM 745 C C . THR A 1 93 ? 6.637 -16.658 1.629 1.00 86.38 93 THR A C 1
ATOM 747 O O . THR A 1 93 ? 6.529 -15.862 2.561 1.00 86.38 93 THR A O 1
ATOM 750 N N . ASP A 1 94 ? 6.563 -17.979 1.847 1.00 89.31 94 ASP A N 1
ATOM 751 C CA . ASP A 1 94 ? 6.458 -18.588 3.183 1.00 89.31 94 ASP A CA 1
ATOM 752 C C . ASP A 1 94 ? 7.838 -18.658 3.864 1.00 89.31 94 ASP A C 1
ATOM 754 O O . ASP A 1 94 ? 8.425 -19.723 4.087 1.00 89.31 94 ASP A O 1
ATOM 758 N N . TYR A 1 95 ? 8.387 -17.482 4.171 1.00 91.12 95 TYR A N 1
ATOM 759 C CA . TYR A 1 95 ? 9.737 -17.329 4.713 1.00 91.12 95 TYR A CA 1
ATOM 760 C C . TYR A 1 95 ? 9.948 -18.079 6.028 1.00 91.12 95 TYR A C 1
ATOM 762 O O . TYR A 1 95 ? 11.026 -18.616 6.263 1.00 91.12 95 TYR A O 1
ATOM 770 N N . GLU A 1 96 ? 8.930 -18.163 6.890 1.00 91.56 96 GLU A N 1
ATOM 771 C CA . GLU A 1 96 ? 9.046 -18.877 8.168 1.00 91.56 96 GLU A CA 1
ATOM 772 C C . GLU A 1 96 ? 9.322 -20.372 7.949 1.00 91.56 96 GLU A C 1
ATOM 774 O O . GLU A 1 96 ? 10.148 -20.972 8.648 1.00 91.56 96 GLU A O 1
ATOM 779 N N . LYS A 1 97 ? 8.645 -20.979 6.971 1.00 93.12 97 LYS A N 1
ATOM 780 C CA . LYS A 1 97 ? 8.777 -22.403 6.666 1.00 93.12 97 LYS A CA 1
ATOM 781 C C . LYS A 1 97 ? 10.139 -22.744 6.068 1.00 93.12 97 LYS A C 1
ATOM 783 O O . LYS A 1 97 ? 10.722 -23.760 6.452 1.00 93.12 97 LYS A O 1
ATOM 788 N N . TYR A 1 98 ? 10.624 -21.915 5.146 1.00 93.19 98 TYR A N 1
ATOM 789 C CA . TYR A 1 98 ? 11.817 -22.205 4.344 1.00 93.19 98 TYR A CA 1
ATOM 790 C C . TYR A 1 98 ? 13.109 -21.564 4.863 1.00 93.19 98 TYR A C 1
ATOM 792 O O . TYR A 1 98 ? 14.182 -21.935 4.397 1.00 93.19 98 TYR A O 1
ATOM 800 N N . ALA A 1 99 ? 13.038 -20.671 5.854 1.00 90.62 99 ALA A N 1
ATOM 801 C CA . ALA A 1 99 ? 14.220 -20.091 6.485 1.00 90.62 99 ALA A CA 1
ATOM 802 C C . ALA A 1 99 ? 15.168 -21.158 7.054 1.00 90.62 99 ALA A C 1
ATOM 804 O O . ALA A 1 99 ? 14.762 -22.089 7.766 1.00 90.62 99 ALA A O 1
ATOM 805 N N . GLU A 1 100 ? 16.460 -20.976 6.807 1.00 87.19 100 GLU A N 1
ATOM 806 C CA . GLU A 1 100 ? 17.516 -21.767 7.432 1.00 87.19 100 GLU A CA 1
ATOM 807 C C . GLU A 1 100 ? 17.875 -21.174 8.797 1.00 87.19 100 GLU A C 1
ATOM 809 O O . GLU A 1 100 ? 18.129 -21.906 9.762 1.00 87.19 100 GLU A O 1
ATOM 814 N N . SER A 1 101 ? 17.832 -19.844 8.916 1.00 88.81 101 SER A N 1
ATOM 815 C CA . SER A 1 101 ? 18.177 -19.140 10.140 1.00 88.81 101 SER A CA 1
ATOM 816 C C . SER A 1 101 ? 17.012 -19.110 11.137 1.00 88.81 101 SER A C 1
ATOM 818 O O . SER A 1 101 ? 15.868 -18.755 10.844 1.00 88.81 101 SER A O 1
ATOM 820 N N . ASN A 1 102 ? 17.312 -19.441 12.398 1.00 89.62 102 ASN A N 1
ATOM 821 C CA . ASN A 1 102 ? 16.351 -19.265 13.494 1.00 89.62 102 ASN A CA 1
ATOM 822 C C . ASN A 1 102 ? 16.015 -17.785 13.733 1.00 89.62 102 ASN A C 1
ATOM 824 O O . ASN A 1 102 ? 14.958 -17.484 14.284 1.00 89.62 102 ASN A O 1
ATOM 828 N N . ALA A 1 103 ? 16.908 -16.876 13.329 1.00 87.56 103 ALA A N 1
ATOM 829 C CA . ALA A 1 103 ? 16.702 -15.439 13.422 1.00 87.56 103 ALA A CA 1
ATOM 830 C C . ALA A 1 103 ? 15.586 -14.977 12.474 1.00 87.56 103 ALA A C 1
ATOM 832 O O . ALA A 1 103 ? 14.661 -14.318 12.941 1.00 87.56 103 ALA A O 1
ATOM 833 N N . LEU A 1 104 ? 15.606 -15.401 11.202 1.00 88.38 104 LEU A N 1
ATOM 834 C CA . LEU A 1 104 ? 14.540 -15.091 10.249 1.00 88.38 104 LEU A CA 1
ATOM 835 C C . LEU A 1 104 ? 13.210 -15.719 10.685 1.00 88.38 104 LEU A C 1
ATOM 837 O O . LEU A 1 104 ? 12.185 -15.047 10.689 1.00 88.38 104 LEU A O 1
ATOM 841 N N . LYS A 1 105 ? 13.212 -16.965 11.178 1.00 90.31 105 LYS A N 1
ATOM 842 C CA . LYS A 1 105 ? 11.995 -17.585 11.748 1.00 90.31 105 LYS A CA 1
ATOM 843 C C . LYS A 1 105 ? 11.419 -16.792 12.918 1.00 90.31 105 LYS A C 1
ATOM 845 O O . LYS A 1 105 ? 10.206 -16.621 13.006 1.00 90.31 105 LYS A O 1
ATOM 850 N N . GLY A 1 106 ? 12.280 -16.345 13.833 1.00 88.69 106 GLY A N 1
ATOM 851 C CA . GLY A 1 106 ? 11.883 -15.500 14.958 1.00 88.69 106 GLY A CA 1
ATOM 852 C C . GLY A 1 106 ? 11.294 -14.176 14.480 1.00 88.69 106 GLY A C 1
ATOM 853 O O . GLY A 1 106 ? 10.206 -13.807 14.906 1.00 88.69 106 GLY A O 1
ATOM 854 N N . PHE A 1 107 ? 11.963 -13.531 13.525 1.00 90.62 107 PHE A N 1
ATOM 855 C CA . PHE A 1 107 ? 11.507 -12.293 12.906 1.00 90.62 107 PHE A CA 1
ATOM 856 C C . PHE A 1 107 ? 10.128 -12.445 12.249 1.00 90.62 107 PHE A C 1
ATOM 858 O O . PHE A 1 107 ? 9.223 -11.684 12.575 1.00 90.62 107 PHE A O 1
ATOM 865 N N . MET A 1 108 ? 9.910 -13.474 11.422 1.00 93.12 108 MET A N 1
ATOM 866 C CA . MET A 1 108 ? 8.607 -13.718 10.784 1.00 93.12 108 MET A CA 1
ATOM 867 C C . MET A 1 108 ? 7.483 -13.954 11.802 1.00 93.12 108 MET A C 1
ATOM 869 O O . MET A 1 108 ? 6.369 -13.451 11.633 1.00 93.12 108 MET A O 1
ATOM 873 N N . LYS A 1 109 ? 7.769 -14.670 12.898 1.00 90.56 109 LYS A N 1
ATOM 874 C CA . LYS A 1 109 ? 6.811 -14.858 13.999 1.00 90.56 109 LYS A CA 1
ATOM 875 C C . LYS A 1 109 ? 6.488 -13.552 14.712 1.00 90.56 109 LYS A C 1
ATOM 877 O O . LYS A 1 109 ? 5.325 -13.325 15.049 1.00 90.56 109 LYS A O 1
ATOM 882 N N . ASP A 1 110 ? 7.493 -12.713 14.939 1.00 88.94 110 ASP A N 1
ATOM 883 C CA . ASP A 1 110 ? 7.312 -11.404 15.557 1.00 88.94 110 ASP A CA 1
ATOM 884 C C . ASP A 1 110 ? 6.473 -10.489 14.662 1.00 88.94 110 ASP A C 1
ATOM 886 O O . ASP A 1 110 ? 5.538 -9.862 15.162 1.00 88.94 110 ASP A O 1
ATOM 890 N N . LEU A 1 111 ? 6.724 -10.462 13.348 1.00 91.44 111 LEU A N 1
ATOM 891 C CA . LEU A 1 111 ? 5.888 -9.720 12.400 1.00 91.44 111 LEU A CA 1
ATOM 892 C C . LEU A 1 111 ? 4.425 -10.167 12.510 1.00 91.44 111 LEU A C 1
ATOM 894 O O . LEU A 1 111 ? 3.554 -9.362 12.845 1.00 91.44 111 LEU A O 1
ATOM 898 N N . LYS A 1 112 ? 4.173 -11.476 12.382 1.00 89.06 112 LYS A N 1
ATOM 899 C CA . LYS A 1 112 ? 2.826 -12.055 12.471 1.00 89.06 112 LYS A CA 1
ATOM 900 C C . LYS A 1 112 ? 2.134 -11.757 13.802 1.00 89.06 112 LYS A C 1
ATOM 902 O O . LYS A 1 112 ? 0.949 -11.429 13.816 1.00 89.06 112 LYS A O 1
ATOM 907 N N . LYS A 1 113 ? 2.850 -11.842 14.932 1.00 86.31 113 LYS A N 1
ATOM 908 C CA . LYS A 1 113 ? 2.300 -11.515 16.262 1.00 86.31 113 LYS A CA 1
ATOM 909 C C . LYS A 1 113 ? 1.799 -10.066 16.325 1.00 86.31 113 LYS A C 1
ATOM 911 O O . LYS A 1 113 ? 0.821 -9.790 17.016 1.00 86.31 113 LYS A O 1
ATOM 916 N N . ASN A 1 114 ? 2.464 -9.160 15.618 1.00 84.56 114 ASN A N 1
ATOM 917 C CA . ASN A 1 114 ? 2.143 -7.736 15.597 1.00 84.56 114 ASN A CA 1
ATOM 918 C C . ASN A 1 114 ? 1.229 -7.338 14.422 1.00 84.56 114 ASN A C 1
ATOM 920 O O . ASN A 1 114 ? 1.043 -6.148 14.181 1.00 84.56 114 ASN A O 1
ATOM 924 N N . GLY A 1 115 ? 0.660 -8.314 13.700 1.00 87.81 115 GLY A N 1
ATOM 925 C CA . GLY A 1 115 ? -0.181 -8.077 12.521 1.00 87.81 115 GLY A CA 1
ATOM 926 C C . GLY A 1 115 ? 0.576 -7.451 11.346 1.00 87.81 115 GLY A C 1
ATOM 927 O O . GLY A 1 115 ? -0.024 -6.791 10.506 1.00 87.81 115 GLY A O 1
ATOM 928 N N . LEU A 1 116 ? 1.898 -7.599 11.313 1.00 91.81 116 LEU A N 1
ATOM 929 C CA . LEU A 1 116 ? 2.751 -7.094 10.249 1.00 91.81 116 LEU A CA 1
ATOM 930 C C . LEU A 1 116 ? 3.102 -8.221 9.283 1.00 91.81 116 LEU A C 1
ATOM 932 O O . LEU A 1 116 ? 3.178 -9.394 9.658 1.00 91.81 116 LEU A O 1
ATOM 936 N N . ILE A 1 117 ? 3.383 -7.830 8.051 1.00 91.31 117 ILE A N 1
ATOM 937 C CA . ILE A 1 117 ? 3.860 -8.697 6.983 1.00 91.31 117 ILE A CA 1
ATOM 938 C C . ILE A 1 117 ? 5.108 -8.098 6.351 1.00 91.31 117 ILE A C 1
ATOM 940 O O . ILE A 1 117 ? 5.379 -6.902 6.461 1.00 91.31 117 ILE A O 1
ATOM 944 N N . LEU A 1 118 ? 5.861 -8.962 5.684 1.00 90.12 118 LEU A N 1
ATOM 945 C CA . LEU A 1 118 ? 6.979 -8.581 4.840 1.00 90.12 118 LEU A CA 1
ATOM 946 C C . LEU A 1 118 ? 6.506 -8.595 3.386 1.00 90.12 118 LEU A C 1
ATOM 948 O O . LEU A 1 118 ? 5.940 -9.596 2.941 1.00 90.12 118 LEU A O 1
ATOM 952 N N . LYS A 1 119 ? 6.738 -7.509 2.652 1.00 85.31 119 LYS A N 1
ATOM 953 C CA . LYS A 1 119 ? 6.464 -7.426 1.214 1.00 85.31 119 LYS A CA 1
ATOM 954 C C . LYS A 1 119 ? 7.716 -6.989 0.477 1.00 85.31 119 LYS A C 1
ATOM 956 O O . LYS A 1 119 ? 8.484 -6.187 0.996 1.00 85.31 119 LYS A O 1
ATOM 961 N N . TYR A 1 120 ? 7.915 -7.512 -0.725 1.00 77.25 120 TYR A N 1
ATOM 962 C CA . TYR A 1 120 ? 8.933 -6.988 -1.619 1.00 77.25 120 TYR A CA 1
ATOM 963 C C . TYR A 1 120 ? 8.376 -5.762 -2.341 1.00 77.25 120 TYR A C 1
ATOM 965 O O . TYR A 1 120 ? 7.386 -5.859 -3.061 1.00 77.25 120 TYR A O 1
ATOM 973 N N . ASP A 1 121 ? 8.990 -4.610 -2.116 1.00 74.00 121 ASP A N 1
ATOM 974 C CA . ASP A 1 121 ? 8.785 -3.398 -2.891 1.00 74.00 121 ASP A CA 1
ATOM 975 C C . ASP A 1 121 ? 9.931 -3.236 -3.895 1.00 74.00 121 ASP A C 1
ATOM 977 O O . ASP A 1 121 ? 11.100 -3.480 -3.598 1.00 74.00 121 ASP A O 1
ATOM 981 N N . LEU A 1 122 ? 9.597 -2.817 -5.109 1.00 60.88 122 LEU A N 1
ATOM 982 C CA . LEU A 1 122 ? 10.550 -2.758 -6.217 1.00 60.88 122 LEU A CA 1
ATOM 983 C C . LEU A 1 122 ? 11.570 -1.622 -6.086 1.00 60.88 122 LEU A C 1
ATOM 985 O O . LEU A 1 122 ? 12.639 -1.691 -6.688 1.00 60.88 122 LEU A O 1
ATOM 989 N N . LEU A 1 123 ? 11.250 -0.582 -5.317 1.00 59.38 123 LEU A N 1
ATOM 990 C CA . LEU A 1 123 ? 12.110 0.580 -5.096 1.00 59.38 123 LEU A CA 1
ATOM 991 C C . LEU A 1 123 ? 12.810 0.508 -3.738 1.00 59.38 123 LEU A C 1
ATOM 993 O O . LEU A 1 123 ? 13.976 0.884 -3.620 1.00 59.38 123 LEU A O 1
ATOM 997 N N . ALA A 1 124 ? 12.104 0.021 -2.720 1.00 64.19 124 ALA A N 1
ATOM 998 C CA . ALA A 1 124 ? 12.590 -0.043 -1.346 1.00 64.19 124 ALA A CA 1
ATOM 999 C C . ALA A 1 124 ? 13.155 -1.420 -0.949 1.00 64.19 124 ALA A C 1
ATOM 1001 O O . ALA A 1 124 ? 13.753 -1.551 0.120 1.00 64.19 124 ALA A O 1
ATOM 1002 N N . GLY A 1 125 ? 13.015 -2.443 -1.797 1.00 74.69 125 GLY A N 1
ATOM 1003 C CA . GLY A 1 125 ? 13.340 -3.825 -1.449 1.00 74.69 125 GLY A CA 1
ATOM 1004 C C . GLY A 1 125 ? 12.315 -4.408 -0.476 1.00 74.69 125 GLY A C 1
ATOM 1005 O O . GLY A 1 125 ? 11.148 -4.030 -0.479 1.00 74.69 125 GLY A O 1
ATOM 1006 N N . TYR A 1 126 ? 12.723 -5.349 0.377 1.00 83.38 126 TYR A N 1
ATOM 1007 C CA . TYR A 1 126 ? 11.801 -5.892 1.378 1.00 83.38 126 TYR A CA 1
ATOM 1008 C C . TYR A 1 126 ? 11.447 -4.842 2.432 1.00 83.38 126 TYR A C 1
ATOM 1010 O O . TYR A 1 126 ? 12.312 -4.398 3.189 1.00 83.38 126 TYR A O 1
ATOM 1018 N N . ILE A 1 127 ? 10.162 -4.515 2.511 1.00 86.25 127 ILE A N 1
ATOM 1019 C CA . ILE A 1 127 ? 9.578 -3.596 3.484 1.00 86.25 127 ILE A CA 1
ATOM 1020 C C . ILE A 1 127 ? 8.692 -4.353 4.466 1.00 86.25 127 ILE A C 1
ATOM 1022 O O . ILE A 1 127 ? 8.048 -5.352 4.116 1.00 86.25 127 ILE A O 1
ATOM 1026 N N . VAL A 1 128 ? 8.626 -3.858 5.698 1.00 90.12 128 VAL A N 1
ATOM 1027 C CA . VAL A 1 128 ? 7.634 -4.312 6.668 1.00 90.12 128 VAL A CA 1
ATOM 1028 C C . VAL A 1 128 ? 6.432 -3.386 6.587 1.00 90.12 128 VAL A C 1
ATOM 1030 O O . VAL A 1 128 ? 6.556 -2.173 6.480 1.00 90.12 128 VAL A O 1
ATOM 1033 N N . THR A 1 129 ? 5.233 -3.953 6.619 1.00 89.81 129 THR A N 1
ATOM 1034 C CA . THR A 1 129 ? 3.999 -3.170 6.521 1.00 89.81 129 THR A CA 1
ATOM 1035 C C . THR A 1 129 ? 2.865 -3.864 7.275 1.00 89.81 129 THR A C 1
ATOM 1037 O O . THR A 1 129 ? 2.936 -5.079 7.493 1.00 89.81 129 THR A O 1
ATOM 1040 N N . PRO A 1 130 ? 1.824 -3.144 7.728 1.00 91.06 130 PRO A N 1
ATOM 1041 C CA . PRO A 1 130 ? 0.628 -3.773 8.274 1.00 91.06 130 PRO A CA 1
ATOM 1042 C C . PRO A 1 130 ? -0.004 -4.773 7.297 1.00 91.06 130 PRO A C 1
ATOM 1044 O O . PRO A 1 130 ? -0.073 -4.524 6.091 1.00 91.06 130 PRO A O 1
ATOM 1047 N N . ASP A 1 131 ? -0.530 -5.882 7.818 1.00 90.75 131 ASP A N 1
ATOM 1048 C CA . ASP A 1 131 ? -1.360 -6.802 7.039 1.00 90.75 131 ASP A CA 1
ATOM 1049 C C . ASP A 1 131 ? -2.753 -6.202 6.831 1.00 90.75 131 ASP A C 1
ATOM 1051 O O . ASP A 1 131 ? -3.710 -6.496 7.547 1.00 90.75 131 ASP A O 1
ATOM 1055 N N . LEU A 1 132 ? -2.859 -5.292 5.864 1.00 89.44 132 LEU A N 1
ATOM 1056 C CA . LEU A 1 132 ? -4.111 -4.589 5.600 1.00 89.44 132 LEU A CA 1
ATOM 1057 C C . LEU A 1 132 ? -5.231 -5.522 5.120 1.00 89.44 132 LEU A C 1
ATOM 1059 O O . LEU A 1 132 ? -6.393 -5.178 5.310 1.00 89.44 132 LEU A O 1
ATOM 1063 N N . ASN A 1 133 ? -4.906 -6.696 4.565 1.00 88.00 133 ASN A N 1
ATOM 1064 C CA . ASN A 1 133 ? -5.909 -7.705 4.217 1.00 88.00 133 ASN A CA 1
ATOM 1065 C C . ASN A 1 133 ? -6.509 -8.324 5.488 1.00 88.00 133 ASN A C 1
ATOM 1067 O O . ASN A 1 133 ? -7.727 -8.364 5.633 1.00 88.00 133 ASN A O 1
ATOM 1071 N N . ASP A 1 134 ? -5.672 -8.719 6.455 1.00 89.69 134 ASP A N 1
ATOM 1072 C CA . ASP A 1 134 ? -6.140 -9.238 7.750 1.00 89.69 134 ASP A CA 1
ATOM 1073 C C . ASP A 1 134 ? -6.922 -8.183 8.554 1.00 89.69 134 ASP A C 1
ATOM 1075 O O . ASP A 1 134 ? -7.941 -8.493 9.180 1.00 89.69 134 ASP A O 1
ATOM 1079 N N . ILE A 1 135 ? -6.484 -6.918 8.514 1.00 89.38 135 ILE A N 1
ATOM 1080 C CA . ILE A 1 135 ? -7.230 -5.798 9.106 1.00 89.38 135 ILE A CA 1
ATOM 1081 C C . ILE A 1 135 ? -8.591 -5.643 8.427 1.00 89.38 135 ILE A C 1
ATOM 1083 O O . ILE A 1 135 ? -9.595 -5.481 9.128 1.00 89.38 135 ILE A O 1
ATOM 1087 N N . ALA A 1 136 ? -8.634 -5.698 7.094 1.00 87.81 136 ALA A N 1
ATOM 1088 C CA . ALA A 1 136 ? -9.877 -5.549 6.357 1.00 87.81 136 ALA A CA 1
ATOM 1089 C C . ALA A 1 136 ? -10.878 -6.655 6.728 1.00 87.81 136 ALA A C 1
ATOM 1091 O O . ALA A 1 136 ? -11.997 -6.370 7.164 1.00 87.81 136 ALA A O 1
ATOM 1092 N N . ASP A 1 137 ? -10.433 -7.912 6.686 1.00 88.81 137 ASP A N 1
ATOM 1093 C CA . ASP A 1 137 ? -11.253 -9.085 7.002 1.00 88.81 137 ASP A CA 1
ATOM 1094 C C . ASP A 1 137 ? -11.838 -9.037 8.422 1.00 88.81 137 ASP A C 1
ATOM 1096 O O . ASP A 1 137 ? -12.985 -9.433 8.656 1.00 88.81 137 ASP A O 1
ATOM 1100 N N . LYS A 1 138 ? -11.061 -8.540 9.390 1.00 88.50 138 LYS A N 1
ATOM 1101 C CA . LYS A 1 138 ? -11.477 -8.493 10.798 1.00 88.50 138 LYS A CA 1
ATOM 1102 C C . LYS A 1 138 ? -12.367 -7.306 11.131 1.00 88.50 138 LYS A C 1
ATOM 1104 O O . LYS A 1 138 ? -13.250 -7.446 11.980 1.00 88.50 138 LYS A O 1
ATOM 1109 N N . TYR A 1 139 ? -12.116 -6.144 10.529 1.00 88.81 139 TYR A N 1
ATOM 1110 C CA . TYR A 1 139 ? -12.622 -4.882 11.070 1.00 88.81 139 TYR A CA 1
ATOM 1111 C C . TYR A 1 139 ? -13.499 -4.068 10.114 1.00 88.81 139 TYR A C 1
ATOM 1113 O O . TYR A 1 139 ? -14.255 -3.226 10.595 1.00 88.81 139 TYR A O 1
ATOM 1121 N N . CYS A 1 140 ? -13.511 -4.337 8.804 1.00 88.75 140 CYS A N 1
ATOM 1122 C CA . CYS A 1 140 ? -14.296 -3.543 7.845 1.00 88.75 140 CYS A CA 1
ATOM 1123 C C . CYS A 1 140 ? -15.812 -3.540 8.108 1.00 88.75 140 CYS A C 1
ATOM 1125 O O . CYS A 1 140 ? -16.494 -2.598 7.723 1.00 88.75 140 CYS A O 1
ATOM 1127 N N . ASN A 1 141 ? -16.346 -4.557 8.792 1.00 90.25 141 ASN A N 1
ATOM 1128 C CA . ASN A 1 141 ? -17.776 -4.649 9.117 1.00 90.25 141 ASN A CA 1
ATOM 1129 C C . ASN A 1 141 ? -18.193 -3.857 10.365 1.00 90.25 141 ASN A C 1
ATOM 1131 O O . ASN A 1 141 ? -19.384 -3.780 10.668 1.00 90.25 141 ASN A O 1
ATOM 1135 N N . ILE A 1 142 ? -17.233 -3.332 11.131 1.00 90.31 142 ILE A N 1
ATOM 1136 C CA . ILE A 1 142 ? -17.496 -2.664 12.414 1.00 90.31 142 ILE A CA 1
ATOM 1137 C C . ILE A 1 142 ? -17.016 -1.210 12.447 1.00 90.31 142 ILE A C 1
ATOM 1139 O O . ILE A 1 142 ? -17.138 -0.571 13.490 1.00 90.31 142 ILE A O 1
ATOM 1143 N N . ILE A 1 143 ? -16.492 -0.709 11.329 1.00 92.00 143 ILE A N 1
ATOM 1144 C CA . ILE A 1 143 ? -16.021 0.666 11.127 1.00 92.00 143 ILE A CA 1
ATOM 1145 C C . ILE A 1 143 ? -16.893 1.375 10.088 1.00 92.00 143 ILE A C 1
ATOM 1147 O O . ILE A 1 143 ? -17.706 0.743 9.414 1.00 92.00 143 ILE A O 1
ATOM 1151 N N . ASP A 1 144 ? -16.735 2.688 9.983 1.00 91.94 144 ASP A N 1
ATOM 1152 C CA . ASP A 1 144 ? -17.400 3.504 8.972 1.00 91.94 144 ASP A CA 1
ATOM 1153 C C . ASP A 1 144 ? -16.927 3.184 7.542 1.00 91.94 144 ASP A C 1
ATOM 1155 O O . ASP A 1 144 ? -15.825 2.673 7.311 1.00 91.94 144 ASP A O 1
ATOM 1159 N N . ASP A 1 145 ? -17.787 3.515 6.578 1.00 92.12 145 ASP A N 1
ATOM 1160 C CA . ASP A 1 145 ? -17.566 3.233 5.162 1.00 92.12 145 ASP A CA 1
ATOM 1161 C C . ASP A 1 145 ? -16.315 3.934 4.606 1.00 92.12 145 ASP A C 1
ATOM 1163 O O . ASP A 1 145 ? -15.599 3.331 3.805 1.00 92.12 145 ASP A O 1
ATOM 1167 N N . ASP A 1 146 ? -16.008 5.157 5.048 1.00 90.81 146 ASP A N 1
ATOM 1168 C CA . ASP A 1 146 ? -14.876 5.931 4.527 1.00 90.81 146 ASP A CA 1
ATOM 1169 C C . ASP A 1 146 ? -13.541 5.300 4.948 1.00 90.81 146 ASP A C 1
ATOM 1171 O O . ASP A 1 146 ? -12.641 5.115 4.121 1.00 90.81 146 ASP A O 1
ATOM 1175 N N . THR A 1 147 ? -13.428 4.906 6.221 1.00 91.06 147 THR A N 1
ATOM 1176 C CA . THR A 1 147 ? -12.253 4.202 6.756 1.00 91.06 147 THR A CA 1
ATOM 1177 C C . THR A 1 147 ? -12.113 2.816 6.139 1.00 91.06 147 THR A C 1
ATOM 1179 O O . THR A 1 147 ? -10.999 2.415 5.789 1.00 91.06 147 THR A O 1
ATOM 1182 N N . ARG A 1 148 ? -13.223 2.085 5.956 1.00 92.81 148 ARG A N 1
ATOM 1183 C CA . ARG A 1 148 ? -13.211 0.801 5.241 1.00 92.81 148 ARG A CA 1
ATOM 1184 C C . ARG A 1 148 ? -12.650 0.972 3.836 1.00 92.81 148 ARG A C 1
ATOM 1186 O O . ARG A 1 148 ? -11.700 0.278 3.481 1.00 92.81 148 ARG A O 1
ATOM 1193 N N . GLU A 1 149 ? -13.212 1.892 3.054 1.00 91.94 149 GLU A N 1
ATOM 1194 C CA . GLU A 1 149 ? -12.789 2.112 1.672 1.00 91.94 149 GLU A CA 1
ATOM 1195 C C . GLU A 1 149 ? -11.301 2.465 1.607 1.00 91.94 149 GLU A C 1
ATOM 1197 O O . GLU A 1 149 ? -10.586 1.948 0.740 1.00 91.94 149 GLU A O 1
ATOM 1202 N N . TYR A 1 150 ? -10.815 3.308 2.525 1.00 90.81 150 TYR A N 1
ATOM 1203 C CA . TYR A 1 150 ? -9.395 3.638 2.638 1.00 90.81 150 TYR A CA 1
ATOM 1204 C C . TYR A 1 150 ? -8.535 2.383 2.843 1.00 90.81 150 TYR A C 1
ATOM 1206 O O . TYR A 1 150 ? -7.622 2.141 2.051 1.00 90.81 150 TYR A O 1
ATOM 1214 N N . ILE A 1 151 ? -8.851 1.558 3.848 1.00 90.75 151 ILE A N 1
ATOM 1215 C CA . ILE A 1 151 ? -8.101 0.328 4.156 1.00 90.75 151 ILE A CA 1
ATOM 1216 C C . ILE A 1 151 ? -8.095 -0.620 2.956 1.00 90.75 151 ILE A C 1
ATOM 1218 O O . ILE A 1 151 ? -7.028 -1.088 2.563 1.00 90.75 151 ILE A O 1
ATOM 1222 N N . GLU A 1 152 ? -9.254 -0.856 2.341 1.00 90.44 152 GLU A N 1
ATOM 1223 C CA . GLU A 1 152 ? -9.394 -1.750 1.186 1.00 90.44 152 GLU A CA 1
ATOM 1224 C C . GLU A 1 152 ? -8.539 -1.293 -0.001 1.00 90.44 152 GLU A C 1
ATOM 1226 O O . GLU A 1 152 ? -7.879 -2.107 -0.647 1.00 90.44 152 GLU A O 1
ATOM 1231 N N . PHE A 1 153 ? -8.489 0.014 -0.273 1.00 89.88 153 PHE A N 1
ATOM 1232 C CA . PHE A 1 153 ? -7.654 0.534 -1.356 1.00 89.88 153 PHE A CA 1
ATOM 1233 C C . PHE A 1 153 ? -6.168 0.441 -1.053 1.00 89.88 153 PHE A C 1
ATOM 1235 O O . PHE A 1 153 ? -5.402 0.054 -1.929 1.00 89.88 153 PHE A O 1
ATOM 1242 N N . ARG A 1 154 ? -5.742 0.747 0.176 1.00 87.31 154 ARG A N 1
ATOM 1243 C CA . ARG A 1 154 ? -4.333 0.585 0.557 1.00 87.31 154 ARG A CA 1
ATOM 1244 C C . ARG A 1 154 ? -3.915 -0.891 0.531 1.00 87.31 154 ARG A C 1
ATOM 1246 O O . ARG A 1 154 ? -2.815 -1.211 0.088 1.00 87.31 154 ARG A O 1
ATOM 1253 N N . ALA A 1 155 ? -4.796 -1.803 0.945 1.00 87.38 155 ALA A N 1
ATOM 1254 C CA . ALA A 1 155 ? -4.565 -3.245 0.864 1.00 87.38 155 ALA A CA 1
ATOM 1255 C C . ALA A 1 155 ? -4.402 -3.715 -0.590 1.00 87.38 155 ALA A C 1
ATOM 1257 O O . ALA A 1 155 ? -3.473 -4.466 -0.912 1.00 87.38 155 ALA A O 1
ATOM 1258 N N . TYR A 1 156 ? -5.272 -3.217 -1.472 1.00 87.00 156 TYR A N 1
ATOM 1259 C CA . TYR A 1 156 ? -5.202 -3.420 -2.913 1.00 87.00 156 TYR A CA 1
ATOM 1260 C C . TYR A 1 156 ? -3.894 -2.878 -3.513 1.00 87.00 156 TYR A C 1
ATOM 1262 O O . TYR A 1 156 ? -3.194 -3.612 -4.211 1.00 87.00 156 TYR A O 1
ATOM 1270 N N . GLU A 1 157 ? -3.537 -1.633 -3.196 1.00 83.19 157 GLU A N 1
ATOM 1271 C CA . GLU A 1 157 ? -2.334 -0.943 -3.674 1.00 83.19 157 GLU A CA 1
ATOM 1272 C C . GLU A 1 157 ? -1.063 -1.726 -3.341 1.00 83.19 157 GLU A C 1
ATOM 1274 O O . GLU A 1 157 ? -0.243 -1.973 -4.219 1.00 83.19 157 GLU A O 1
ATOM 1279 N N . LEU A 1 158 ? -0.933 -2.181 -2.092 1.00 78.50 158 LEU A N 1
ATOM 1280 C CA . LEU A 1 158 ? 0.226 -2.951 -1.639 1.00 78.50 158 LEU A CA 1
ATOM 1281 C C . LEU A 1 158 ? 0.293 -4.359 -2.240 1.00 78.50 158 LEU A C 1
ATOM 1283 O O . LEU A 1 158 ? 1.305 -5.039 -2.084 1.00 78.50 158 LEU A O 1
ATOM 1287 N N . SER A 1 159 ? -0.806 -4.879 -2.783 1.00 77.00 159 SER A N 1
ATOM 1288 C CA . SER A 1 159 ? -0.879 -6.256 -3.296 1.00 77.00 159 SER A CA 1
ATOM 1289 C C . SER A 1 159 ? -0.704 -6.335 -4.810 1.00 77.00 159 SER A C 1
ATOM 1291 O O . SER A 1 159 ? -0.533 -7.430 -5.334 1.00 77.00 159 SER A O 1
ATOM 1293 N N . ASN A 1 160 ? -0.728 -5.195 -5.501 1.00 76.75 160 ASN A N 1
ATOM 1294 C CA . ASN A 1 160 ? -0.538 -5.112 -6.941 1.00 76.75 160 ASN A CA 1
ATOM 1295 C C . ASN A 1 160 ? 0.692 -4.242 -7.217 1.00 76.75 160 ASN A C 1
ATOM 1297 O O . ASN A 1 160 ? 0.769 -3.099 -6.768 1.00 76.75 160 ASN A O 1
ATOM 1301 N N . HIS A 1 161 ? 1.671 -4.769 -7.941 1.00 73.88 161 HIS A N 1
ATOM 1302 C CA . HIS A 1 161 ? 2.861 -4.002 -8.303 1.00 73.88 161 HIS A CA 1
ATOM 1303 C C . HIS A 1 161 ? 2.596 -3.165 -9.555 1.00 73.88 161 HIS A C 1
ATOM 1305 O O . HIS A 1 161 ? 1.896 -3.605 -10.459 1.00 73.88 161 HIS A O 1
ATOM 1311 N N . LEU A 1 162 ? 3.168 -1.961 -9.602 1.00 78.62 162 LEU A N 1
ATOM 1312 C CA . LEU A 1 162 ? 3.073 -1.071 -10.765 1.00 78.62 162 LEU A CA 1
ATOM 1313 C C . LEU A 1 162 ? 4.175 -1.308 -11.790 1.00 78.62 162 LEU A C 1
ATOM 1315 O O . LEU A 1 162 ? 4.058 -0.841 -12.912 1.00 78.62 162 LEU A O 1
ATOM 1319 N N . TYR A 1 163 ? 5.258 -1.981 -11.409 1.00 73.31 163 TYR A N 1
ATOM 1320 C CA . TYR A 1 163 ? 6.412 -2.169 -12.276 1.00 73.31 163 TYR A CA 1
ATOM 1321 C C . TYR A 1 163 ? 6.556 -3.649 -12.612 1.00 73.31 163 TYR A C 1
ATOM 1323 O O . TYR A 1 163 ? 6.567 -4.507 -11.729 1.00 73.31 163 TYR A O 1
ATOM 1331 N N . SER A 1 164 ? 6.682 -3.940 -13.900 1.00 65.19 164 SER A N 1
ATOM 1332 C CA . SER A 1 164 ? 7.084 -5.248 -14.393 1.00 65.19 164 SER A CA 1
ATOM 1333 C C . SER A 1 164 ? 8.597 -5.248 -14.559 1.00 65.19 164 SER A C 1
ATOM 1335 O O . SER A 1 164 ? 9.120 -4.592 -15.456 1.00 65.19 164 SER A O 1
ATOM 1337 N N . LEU A 1 165 ? 9.308 -5.980 -13.696 1.00 58.44 165 LEU A N 1
ATOM 1338 C CA . LEU A 1 165 ? 10.763 -6.137 -13.807 1.00 58.44 165 LEU A CA 1
ATOM 1339 C C . LEU A 1 165 ? 11.173 -6.855 -15.091 1.00 58.44 165 LEU A C 1
ATOM 1341 O O . LEU A 1 165 ? 12.176 -6.496 -15.691 1.00 58.44 165 LEU A O 1
ATOM 1345 N N . GLU A 1 166 ? 10.403 -7.861 -15.509 1.00 55.62 166 GLU A N 1
ATOM 1346 C CA . GLU A 1 166 ? 10.705 -8.665 -16.700 1.00 55.62 166 GLU A CA 1
ATOM 1347 C C . GLU A 1 166 ? 10.724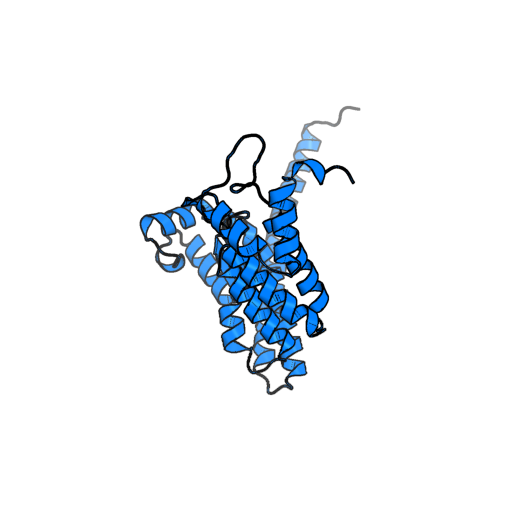 -7.809 -17.970 1.00 55.62 166 GLU A C 1
ATOM 1349 O O . GLU A 1 166 ? 11.530 -8.033 -18.870 1.00 55.62 166 GLU A O 1
ATOM 1354 N N . LEU A 1 167 ? 9.840 -6.815 -18.020 1.00 57.56 167 LEU A N 1
ATOM 1355 C CA . LEU A 1 167 ? 9.698 -5.915 -19.155 1.00 57.56 167 LEU A CA 1
ATOM 1356 C C . LEU A 1 167 ? 10.371 -4.560 -18.912 1.00 57.56 167 LEU A C 1
ATOM 1358 O O . LEU A 1 167 ? 10.370 -3.736 -19.814 1.00 57.56 167 LEU A O 1
ATOM 1362 N N . GLU A 1 168 ? 10.890 -4.317 -17.705 1.00 61.59 168 GLU A N 1
ATOM 1363 C CA . GLU A 1 168 ? 11.310 -3.013 -17.167 1.00 61.59 168 GLU A CA 1
ATOM 1364 C C . GLU A 1 168 ? 10.266 -1.886 -17.366 1.00 61.59 168 GLU A C 1
ATOM 1366 O O . GLU A 1 168 ? 10.610 -0.704 -17.376 1.00 61.59 168 GLU A O 1
ATOM 1371 N N . THR A 1 169 ? 8.984 -2.224 -17.550 1.00 66.19 169 THR A N 1
ATOM 1372 C CA . THR A 1 169 ? 7.894 -1.281 -17.857 1.00 66.19 169 THR A CA 1
ATOM 1373 C C . THR A 1 169 ? 7.016 -0.996 -16.648 1.00 66.19 169 THR A C 1
ATOM 1375 O O . THR A 1 169 ? 6.829 -1.854 -15.786 1.00 66.19 169 THR A O 1
ATOM 1378 N N . ILE A 1 170 ? 6.361 0.163 -16.648 1.00 76.56 170 ILE A N 1
ATOM 1379 C CA . ILE A 1 170 ? 5.184 0.400 -15.806 1.00 76.56 170 ILE A CA 1
ATOM 1380 C C . ILE A 1 170 ? 3.978 -0.351 -16.383 1.00 76.56 170 ILE A C 1
ATOM 1382 O O . ILE A 1 170 ? 3.758 -0.356 -17.597 1.00 76.56 170 ILE A O 1
ATOM 1386 N N . ASP A 1 171 ? 3.151 -0.912 -15.513 1.00 80.44 171 ASP A N 1
ATOM 1387 C CA . ASP A 1 171 ? 1.798 -1.346 -15.831 1.00 80.44 171 ASP A CA 1
ATOM 1388 C C . ASP A 1 171 ? 0.849 -0.135 -15.893 1.00 80.44 171 ASP A C 1
ATOM 1390 O O . ASP A 1 171 ? 0.232 0.272 -14.907 1.00 80.44 171 ASP A O 1
ATOM 1394 N N . ILE A 1 172 ? 0.769 0.477 -17.078 1.00 80.06 172 ILE A N 1
ATOM 1395 C CA . ILE A 1 172 ? -0.060 1.666 -17.336 1.00 80.06 172 ILE A CA 1
ATOM 1396 C C . ILE A 1 172 ? -1.541 1.386 -17.040 1.00 80.06 172 ILE A C 1
ATOM 1398 O O . ILE A 1 172 ? -2.236 2.269 -16.535 1.00 80.06 172 ILE A O 1
ATOM 1402 N N . ASP A 1 173 ? -2.025 0.170 -17.311 1.00 85.06 173 ASP A N 1
ATOM 1403 C CA . ASP A 1 173 ? -3.421 -0.192 -17.048 1.00 85.06 173 ASP A CA 1
ATOM 1404 C C . ASP A 1 173 ? -3.732 -0.120 -15.553 1.00 85.06 173 ASP A C 1
ATOM 1406 O O . ASP A 1 173 ? -4.760 0.429 -15.145 1.00 85.06 173 ASP A O 1
ATOM 1410 N N . GLU A 1 174 ? -2.830 -0.654 -14.732 1.00 87.12 174 GLU A N 1
ATOM 1411 C CA . GLU A 1 174 ? -2.968 -0.636 -13.282 1.00 87.12 174 GLU A CA 1
ATOM 1412 C C . GLU A 1 174 ? -2.890 0.793 -12.722 1.00 87.12 174 GLU A C 1
ATOM 1414 O O . GLU A 1 174 ? -3.677 1.149 -11.840 1.00 87.12 174 GLU A O 1
ATOM 1419 N N . VAL A 1 175 ? -2.012 1.645 -13.267 1.00 87.50 175 VAL A N 1
ATOM 1420 C CA . VAL A 1 175 ? -1.944 3.070 -12.892 1.00 87.50 175 VAL A CA 1
ATOM 1421 C C . VAL A 1 175 ? -3.266 3.781 -13.198 1.00 87.50 175 VAL A C 1
ATOM 1423 O O . VAL A 1 175 ? -3.837 4.431 -12.319 1.00 87.50 175 VAL A O 1
ATOM 1426 N N . VAL A 1 176 ? -3.803 3.616 -14.411 1.00 89.19 176 VAL A N 1
ATOM 1427 C CA . VAL A 1 176 ? -5.079 4.235 -14.812 1.00 89.19 176 VAL A CA 1
ATOM 1428 C C . VAL A 1 176 ? -6.240 3.722 -13.960 1.00 89.19 176 VAL A C 1
ATOM 1430 O O . VAL A 1 176 ? -7.073 4.508 -13.508 1.00 89.19 176 VAL A O 1
ATOM 1433 N N . LYS A 1 177 ? -6.275 2.422 -13.654 1.00 92.12 177 LYS A N 1
ATOM 1434 C CA . LYS A 1 177 ? -7.291 1.837 -12.771 1.00 92.12 177 LYS A CA 1
ATOM 1435 C C . LYS A 1 177 ? -7.271 2.457 -11.371 1.00 92.12 177 LYS A C 1
ATOM 1437 O O . LYS A 1 177 ? -8.332 2.705 -10.796 1.00 92.12 177 LYS A O 1
ATOM 1442 N N . ARG A 1 178 ? -6.087 2.726 -10.811 1.00 93.62 178 ARG A N 1
ATOM 1443 C CA . ARG A 1 178 ? -5.957 3.402 -9.507 1.00 93.62 178 ARG A CA 1
ATOM 1444 C C . ARG A 1 178 ? -6.423 4.848 -9.563 1.00 93.62 178 ARG A C 1
ATOM 1446 O O . ARG A 1 178 ? -7.130 5.273 -8.650 1.00 93.62 178 ARG A O 1
ATOM 1453 N N . ILE A 1 179 ? -6.095 5.564 -10.640 1.00 93.75 179 ILE A N 1
ATOM 1454 C CA . ILE A 1 179 ? -6.599 6.919 -10.896 1.00 93.75 179 ILE A CA 1
ATOM 1455 C C . ILE A 1 179 ? -8.131 6.927 -10.913 1.00 93.75 179 ILE A C 1
ATOM 1457 O O . ILE A 1 179 ? -8.732 7.749 -10.227 1.00 93.75 179 ILE A O 1
ATOM 1461 N N . ASP A 1 180 ? -8.764 5.981 -11.611 1.00 93.19 180 ASP A N 1
ATOM 1462 C CA . ASP A 1 180 ? -10.226 5.887 -11.692 1.00 93.19 180 ASP A CA 1
ATOM 1463 C C . ASP A 1 180 ? -10.861 5.650 -10.307 1.00 93.19 180 ASP A C 1
ATOM 1465 O O . ASP A 1 180 ? -11.810 6.339 -9.922 1.00 93.19 180 ASP A O 1
ATOM 1469 N N . ILE A 1 181 ? -10.299 4.732 -9.510 1.00 93.62 181 ILE A N 1
ATOM 1470 C CA . ILE A 1 181 ? -10.769 4.472 -8.138 1.00 93.62 181 ILE A CA 1
ATOM 1471 C C . ILE A 1 181 ? -10.641 5.730 -7.264 1.00 93.62 181 ILE A C 1
ATOM 1473 O O . ILE A 1 181 ? -11.572 6.078 -6.531 1.00 93.62 181 ILE A O 1
ATOM 1477 N N . LEU A 1 182 ? -9.496 6.413 -7.324 1.00 92.69 182 LEU A N 1
ATOM 1478 C CA . LEU A 1 182 ? -9.223 7.603 -6.519 1.00 92.69 182 LEU A CA 1
ATOM 1479 C C . LEU A 1 182 ? -10.082 8.795 -6.944 1.00 92.69 182 LEU A C 1
ATOM 1481 O O . LEU A 1 182 ? -10.620 9.489 -6.082 1.00 92.69 182 LEU A O 1
ATOM 1485 N N . ALA A 1 183 ? -10.277 9.007 -8.245 1.00 91.50 183 ALA A N 1
ATOM 1486 C CA . ALA A 1 183 ? -11.110 10.081 -8.773 1.00 91.50 183 ALA A CA 1
ATOM 1487 C C . ALA A 1 183 ? -12.562 9.967 -8.286 1.00 91.50 183 ALA A C 1
ATOM 1489 O O . ALA A 1 183 ? -13.168 10.974 -7.910 1.00 91.50 183 ALA A O 1
ATOM 1490 N N . GLU A 1 184 ? -13.112 8.751 -8.221 1.00 91.81 184 GLU A N 1
ATOM 1491 C CA . GLU A 1 184 ? -14.442 8.519 -7.646 1.00 91.81 184 GLU A CA 1
ATOM 1492 C C . GLU A 1 184 ? -14.487 8.800 -6.138 1.00 91.81 184 GLU A C 1
ATOM 1494 O O . GLU A 1 184 ? -15.464 9.356 -5.633 1.00 91.81 184 GLU A O 1
ATOM 1499 N N . ARG A 1 185 ? -13.419 8.481 -5.404 1.00 90.56 185 ARG A N 1
ATOM 1500 C CA . ARG A 1 185 ? -13.344 8.705 -3.951 1.00 90.56 185 ARG A CA 1
ATOM 1501 C C . ARG A 1 185 ? -13.160 10.170 -3.579 1.00 90.56 185 ARG A C 1
ATOM 1503 O O . ARG A 1 185 ? -13.794 10.634 -2.636 1.00 90.56 185 ARG A O 1
ATOM 1510 N N . VAL A 1 186 ? -12.374 10.927 -4.346 1.00 90.38 186 VAL A N 1
ATOM 1511 C CA . VAL A 1 186 ? -12.197 12.378 -4.147 1.00 90.38 186 VAL A CA 1
ATOM 1512 C C . VAL A 1 186 ? -13.534 13.122 -4.260 1.00 90.38 186 VAL A C 1
ATOM 1514 O O . VAL A 1 186 ? -13.766 14.088 -3.532 1.00 90.38 186 VAL A O 1
ATOM 1517 N N . LYS A 1 187 ? -14.460 12.651 -5.108 1.00 89.69 187 LYS A N 1
ATOM 1518 C CA . LYS A 1 187 ? -15.806 13.240 -5.241 1.00 89.69 187 LYS A CA 1
ATOM 1519 C C . LYS A 1 187 ? -16.661 13.093 -3.977 1.00 89.69 187 LYS A C 1
ATOM 1521 O O . LYS A 1 187 ? -17.551 13.915 -3.772 1.00 89.69 187 LYS A O 1
ATOM 1526 N N . LYS A 1 188 ? -16.407 12.081 -3.137 1.00 88.56 188 LYS A N 1
ATOM 1527 C CA . LYS A 1 188 ? -17.198 11.802 -1.925 1.00 88.56 188 LYS A CA 1
ATOM 1528 C C . LYS A 1 188 ? -16.936 12.781 -0.773 1.00 88.56 188 LYS A C 1
ATOM 1530 O O . LYS A 1 188 ? -17.782 12.879 0.105 1.00 88.56 188 LYS A O 1
ATOM 1535 N N . GLN A 1 189 ? -15.826 13.528 -0.795 1.00 84.00 189 GLN A N 1
ATOM 1536 C CA . GLN A 1 189 ? -15.444 14.500 0.246 1.00 84.00 189 GLN A CA 1
ATOM 1537 C C . GLN A 1 189 ? -15.423 13.918 1.676 1.00 84.00 189 GLN A C 1
ATOM 1539 O O . GLN A 1 189 ? -16.125 14.384 2.570 1.00 84.00 189 GLN A O 1
ATOM 1544 N N . THR A 1 190 ? -14.586 12.906 1.891 1.00 87.44 190 THR A N 1
ATOM 1545 C CA . THR A 1 190 ? -14.362 12.242 3.186 1.00 87.44 190 THR A CA 1
ATOM 1546 C C . THR A 1 190 ? -13.154 12.827 3.931 1.00 87.44 190 THR A C 1
ATOM 1548 O O . THR A 1 190 ? -12.414 13.650 3.381 1.00 87.44 190 THR A O 1
ATOM 1551 N N . GLU A 1 191 ? -12.882 12.372 5.160 1.00 86.94 191 GLU A N 1
ATOM 1552 C CA . GLU A 1 191 ? -11.664 12.756 5.902 1.00 86.94 191 GLU A CA 1
ATOM 1553 C C . GLU A 1 191 ? -10.355 12.376 5.179 1.00 86.94 191 GLU A C 1
ATOM 1555 O O . GLU A 1 191 ? -9.320 13.000 5.401 1.00 86.94 191 GLU A O 1
ATOM 1560 N N . PHE A 1 192 ? -10.408 11.400 4.267 1.00 88.75 192 PHE A N 1
ATOM 1561 C CA . PHE A 1 192 ? -9.266 10.924 3.481 1.00 88.75 192 PHE A CA 1
ATOM 1562 C C . PHE A 1 192 ? -9.102 11.658 2.145 1.00 88.75 192 PHE A C 1
ATOM 1564 O O . PHE A 1 192 ? -8.227 11.306 1.359 1.00 88.75 192 PHE A O 1
ATOM 1571 N N . THR A 1 193 ? -9.932 12.667 1.856 1.00 87.69 193 THR A N 1
ATOM 1572 C CA . THR A 1 193 ? -9.941 13.354 0.551 1.00 87.69 193 THR A CA 1
ATOM 1573 C C . THR A 1 193 ? -8.579 13.920 0.172 1.00 87.69 193 THR A C 1
ATOM 1575 O O . THR A 1 193 ? -8.164 13.763 -0.973 1.00 87.69 193 THR A O 1
ATOM 1578 N N . GLU A 1 194 ? -7.876 14.561 1.107 1.00 87.50 194 GLU A N 1
ATOM 1579 C CA . GLU A 1 194 ? -6.547 15.114 0.821 1.00 87.50 194 GLU A CA 1
ATOM 1580 C C . GLU A 1 194 ? -5.530 14.003 0.549 1.00 87.50 194 GLU A C 1
ATOM 1582 O O . GLU A 1 194 ? -4.828 14.061 -0.452 1.00 87.50 194 GLU A O 1
ATOM 1587 N N . THR A 1 195 ? -5.548 12.917 1.327 1.00 87.06 195 THR A N 1
ATOM 1588 C CA . THR A 1 195 ? -4.722 11.732 1.047 1.00 87.06 195 THR A CA 1
ATOM 1589 C C . THR A 1 195 ? -5.025 11.135 -0.329 1.00 87.06 195 THR A C 1
ATOM 1591 O O . THR A 1 195 ? -4.113 10.741 -1.048 1.00 87.06 195 THR A O 1
ATOM 1594 N N . TYR A 1 196 ? -6.296 11.079 -0.738 1.00 89.38 196 TYR A N 1
ATOM 1595 C CA . TYR A 1 196 ? -6.656 10.597 -2.071 1.00 89.38 196 TYR A CA 1
ATOM 1596 C C . TYR A 1 196 ? -6.179 11.526 -3.185 1.00 89.38 196 TYR A C 1
ATOM 1598 O O . TYR A 1 196 ? -5.802 11.021 -4.236 1.00 89.38 196 TYR A O 1
ATOM 1606 N N . LYS A 1 197 ? -6.167 12.847 -2.975 1.00 86.88 197 LYS A N 1
ATOM 1607 C CA . LYS A 1 197 ? -5.590 13.798 -3.936 1.00 86.88 197 LYS A CA 1
ATOM 1608 C C . LYS A 1 197 ? -4.079 13.630 -4.051 1.00 86.88 197 LYS A C 1
ATOM 1610 O O . LYS A 1 197 ? -3.587 13.544 -5.165 1.00 86.88 197 LYS A O 1
ATOM 1615 N N . GLU A 1 198 ? -3.374 13.508 -2.929 1.00 84.12 198 GLU A N 1
ATOM 1616 C CA . GLU A 1 198 ? -1.924 13.267 -2.914 1.00 84.12 198 GLU A CA 1
ATOM 1617 C C . GLU A 1 198 ? -1.565 11.972 -3.656 1.00 84.12 198 GLU A C 1
ATOM 1619 O O . GLU A 1 198 ? -0.661 11.957 -4.487 1.00 84.12 198 GLU A O 1
ATOM 1624 N N . LEU A 1 199 ? -2.313 10.891 -3.409 1.00 88.88 199 LEU A N 1
ATOM 1625 C CA . LEU A 1 199 ? -2.144 9.630 -4.132 1.00 88.88 199 LEU A CA 1
ATOM 1626 C C . LEU A 1 199 ? -2.481 9.782 -5.617 1.00 88.88 199 LEU A C 1
ATOM 1628 O O . LEU A 1 199 ? -1.778 9.250 -6.468 1.00 88.88 199 LEU A O 1
ATOM 1632 N N . LEU A 1 200 ? -3.553 10.502 -5.940 1.00 87.75 200 LEU A N 1
ATOM 1633 C CA . LEU A 1 200 ? -3.969 10.741 -7.316 1.00 87.75 200 LEU A CA 1
ATOM 1634 C C . LEU A 1 200 ? -2.891 11.506 -8.097 1.00 87.75 200 LEU A C 1
ATOM 1636 O O . LEU A 1 200 ? -2.565 11.108 -9.212 1.00 87.75 200 LEU A O 1
ATOM 1640 N N . ASP A 1 201 ? -2.320 12.555 -7.505 1.00 84.06 201 ASP A N 1
ATOM 1641 C CA . ASP A 1 201 ? -1.212 13.312 -8.090 1.00 84.06 201 ASP A CA 1
ATOM 1642 C C . ASP A 1 201 ? 0.036 12.429 -8.241 1.00 84.06 201 ASP A C 1
ATOM 1644 O O . ASP A 1 201 ? 0.604 12.381 -9.328 1.00 84.06 201 ASP A O 1
ATOM 1648 N N . TYR A 1 202 ? 0.373 11.609 -7.237 1.00 86.75 202 TYR A N 1
ATOM 1649 C CA . TYR A 1 202 ? 1.450 10.616 -7.344 1.00 86.75 202 TYR A CA 1
ATOM 1650 C C . TYR A 1 202 ? 1.272 9.668 -8.544 1.00 86.75 202 TYR A C 1
ATOM 1652 O O . TYR A 1 202 ? 2.225 9.406 -9.277 1.00 86.75 202 TYR A O 1
ATOM 1660 N N . TYR A 1 203 ? 0.056 9.175 -8.798 1.00 87.50 203 TYR A N 1
ATOM 1661 C CA . TYR A 1 203 ? -0.208 8.308 -9.952 1.00 87.50 203 TYR A CA 1
ATOM 1662 C C . TYR A 1 203 ? -0.155 9.046 -11.294 1.00 87.50 203 TYR A C 1
ATOM 1664 O O . TYR A 1 203 ? 0.271 8.457 -12.290 1.00 87.50 203 TYR A O 1
ATOM 1672 N N . TYR A 1 204 ? -0.536 10.325 -11.338 1.00 84.31 204 TYR A N 1
ATOM 1673 C CA . TYR A 1 204 ? -0.298 11.155 -12.520 1.00 84.31 204 TYR A CA 1
ATOM 1674 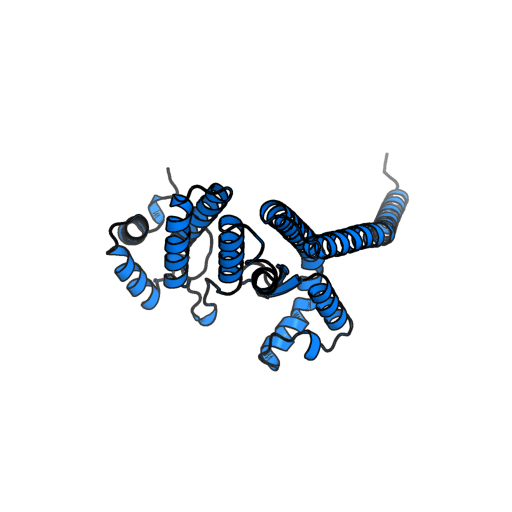C C . TYR A 1 204 ? 1.200 11.367 -12.768 1.00 84.31 204 TYR A C 1
ATOM 1676 O O . TYR A 1 204 ? 1.635 11.282 -13.915 1.00 84.31 204 TYR A O 1
ATOM 1684 N N . ASP A 1 205 ? 1.990 11.570 -11.717 1.00 81.75 205 ASP A N 1
ATOM 1685 C CA . ASP A 1 205 ? 3.442 11.729 -11.820 1.00 81.75 205 ASP A CA 1
ATOM 1686 C C . ASP A 1 205 ? 4.133 10.425 -12.256 1.00 81.75 205 ASP A C 1
ATOM 1688 O O . ASP A 1 205 ? 5.133 10.464 -12.971 1.00 81.75 205 ASP A O 1
ATOM 1692 N N . ILE A 1 206 ? 3.582 9.253 -11.906 1.00 81.94 206 ILE A N 1
ATOM 1693 C CA . ILE A 1 206 ? 4.011 7.966 -12.485 1.00 81.94 206 ILE A CA 1
ATOM 1694 C C . ILE A 1 206 ? 3.717 7.915 -13.987 1.00 81.94 206 ILE A C 1
ATOM 1696 O O . ILE A 1 206 ? 4.589 7.520 -14.753 1.00 81.94 206 ILE A O 1
ATOM 1700 N N . LEU A 1 207 ? 2.524 8.323 -14.444 1.00 79.19 207 LEU A N 1
ATOM 1701 C CA . LEU A 1 207 ? 2.233 8.357 -15.888 1.00 79.19 207 LEU A CA 1
ATOM 1702 C C . LEU A 1 207 ? 3.205 9.269 -16.642 1.00 79.19 207 LEU A C 1
ATOM 1704 O O . LEU A 1 207 ? 3.576 8.964 -17.776 1.00 79.19 207 LEU A O 1
ATOM 1708 N N . LYS A 1 208 ? 3.627 10.361 -16.000 1.00 76.44 208 LYS A N 1
ATOM 1709 C CA . LYS A 1 208 ? 4.640 11.278 -16.520 1.00 76.44 208 LYS A CA 1
ATOM 1710 C C . LYS A 1 208 ? 6.078 10.764 -16.370 1.00 76.44 208 LYS A C 1
ATOM 1712 O O . LYS A 1 208 ? 7.002 11.318 -16.944 1.00 76.44 208 LYS A O 1
ATOM 1717 N N . GLY A 1 209 ? 6.304 9.715 -15.591 1.00 70.69 209 GLY A N 1
ATOM 1718 C CA . GLY A 1 209 ? 7.651 9.245 -15.292 1.00 70.69 209 GLY A CA 1
ATOM 1719 C C . GLY A 1 209 ? 8.506 10.227 -14.488 1.00 70.69 209 GLY A C 1
ATOM 1720 O O . GLY A 1 209 ? 9.724 10.080 -14.453 1.00 70.69 209 GLY A O 1
ATOM 1721 N N . ASP A 1 210 ? 7.891 11.179 -13.783 1.00 68.12 210 ASP A N 1
ATOM 1722 C CA . ASP A 1 210 ? 8.596 12.126 -12.906 1.00 68.12 210 ASP A CA 1
ATOM 1723 C C . ASP A 1 210 ? 9.188 11.423 -11.665 1.00 68.12 210 ASP A C 1
ATOM 1725 O O . ASP A 1 210 ? 10.060 11.953 -10.974 1.00 68.12 210 ASP A O 1
ATOM 1729 N N . THR A 1 211 ? 8.712 10.211 -11.361 1.00 65.88 211 THR A N 1
ATOM 1730 C CA . THR A 1 211 ? 8.993 9.498 -10.105 1.00 65.88 211 THR A CA 1
ATOM 1731 C C . THR A 1 211 ? 9.741 8.172 -10.273 1.00 65.88 211 THR A C 1
ATOM 1733 O O . THR A 1 211 ? 10.047 7.526 -9.267 1.00 65.88 211 THR A O 1
ATOM 1736 N N . HIS A 1 212 ? 10.086 7.747 -11.497 1.00 60.25 212 HIS A N 1
ATOM 1737 C CA . HIS A 1 212 ? 10.830 6.500 -11.717 1.00 60.25 212 HIS A CA 1
ATOM 1738 C C . HIS A 1 212 ? 11.602 6.462 -13.048 1.00 60.25 212 HIS A C 1
ATOM 1740 O O . HIS A 1 212 ? 11.300 7.184 -13.986 1.00 60.25 212 HIS A O 1
ATOM 1746 N N . ASN A 1 213 ? 12.558 5.528 -13.150 1.00 54.44 213 ASN A N 1
ATOM 1747 C CA . ASN A 1 213 ? 13.404 5.336 -14.340 1.00 54.44 213 ASN A CA 1
ATOM 1748 C C . ASN A 1 213 ? 13.058 4.082 -15.180 1.00 54.44 213 ASN A C 1
ATOM 1750 O O . ASN A 1 213 ? 13.687 3.854 -16.210 1.00 54.44 213 ASN A O 1
ATOM 1754 N N . TYR A 1 214 ? 12.096 3.248 -14.752 1.00 58.53 214 TYR A N 1
ATOM 1755 C CA . TYR A 1 214 ? 11.562 2.117 -15.540 1.00 58.53 214 TYR A CA 1
ATOM 1756 C C . TYR A 1 214 ? 10.982 2.611 -16.867 1.00 58.53 214 TYR A C 1
ATOM 1758 O O . TYR A 1 214 ? 10.132 3.491 -16.798 1.00 58.53 214 TYR A O 1
ATOM 1766 N N . PHE A 1 215 ? 11.448 2.102 -18.023 1.00 57.81 215 PHE A N 1
ATOM 1767 C CA . PHE A 1 215 ? 11.121 2.519 -19.411 1.00 57.81 215 PHE A CA 1
ATOM 1768 C C . PHE A 1 215 ? 10.487 3.916 -19.580 1.00 57.81 215 PHE A C 1
ATOM 1770 O O . PHE A 1 215 ? 9.557 4.125 -20.355 1.00 57.81 215 PHE A O 1
ATOM 1777 N N . ILE A 1 216 ? 11.062 4.878 -18.868 1.00 51.66 216 ILE A N 1
ATOM 1778 C CA . ILE A 1 216 ? 10.892 6.319 -18.971 1.00 51.66 216 ILE A CA 1
ATOM 1779 C C . ILE A 1 216 ? 12.280 6.878 -18.623 1.00 51.66 216 ILE A C 1
ATOM 1781 O O . ILE A 1 216 ? 12.506 7.539 -17.620 1.00 51.66 216 ILE A O 1
ATOM 1785 N N . ASN A 1 217 ? 13.274 6.509 -19.432 1.00 41.12 217 ASN A N 1
ATOM 1786 C CA . ASN A 1 217 ? 14.558 7.197 -19.477 1.00 41.12 217 ASN A CA 1
ATOM 1787 C C . ASN A 1 217 ? 14.858 7.508 -20.948 1.00 41.12 217 ASN A C 1
ATOM 1789 O O . ASN A 1 217 ? 15.328 6.663 -21.713 1.00 41.12 217 ASN A O 1
ATOM 1793 N N . TYR A 1 218 ? 14.459 8.716 -21.349 1.00 48.62 218 TYR A N 1
ATOM 1794 C CA . TYR A 1 218 ? 14.330 9.145 -22.743 1.00 48.62 218 TYR A CA 1
ATOM 1795 C C . TYR A 1 218 ? 15.615 9.670 -23.368 1.00 48.62 218 TYR A C 1
ATOM 1797 O O . TYR A 1 218 ? 15.642 9.902 -24.575 1.00 48.62 218 TYR A O 1
ATOM 1805 N N . ASP A 1 219 ? 16.696 9.789 -22.598 1.00 43.53 219 ASP A N 1
ATOM 1806 C CA . ASP A 1 219 ? 17.968 10.211 -23.175 1.00 43.53 219 ASP A CA 1
ATOM 1807 C C . ASP A 1 219 ? 18.521 9.172 -24.165 1.00 43.53 219 ASP A C 1
ATOM 1809 O O . ASP A 1 219 ? 19.432 9.515 -24.916 1.00 43.53 219 ASP A O 1
ATOM 1813 N N . ASN A 1 220 ? 17.986 7.932 -24.211 1.00 40.81 220 ASN A N 1
ATOM 1814 C CA . ASN A 1 220 ? 18.400 6.920 -25.196 1.00 40.81 220 ASN A CA 1
ATOM 1815 C C . ASN A 1 220 ? 17.457 5.715 -25.474 1.00 40.81 220 ASN A C 1
ATOM 1817 O O . ASN A 1 220 ? 17.940 4.744 -26.060 1.00 40.81 220 ASN A O 1
ATOM 1821 N N . VAL A 1 221 ? 16.162 5.691 -25.111 1.00 45.84 221 VAL A N 1
ATOM 1822 C CA . VAL A 1 221 ? 15.354 4.453 -25.283 1.00 45.84 221 VAL A CA 1
ATOM 1823 C C . VAL A 1 221 ? 13.950 4.668 -25.871 1.00 45.84 221 VAL A C 1
ATOM 1825 O O . VAL A 1 221 ? 13.177 5.504 -25.414 1.00 45.84 221 VAL A O 1
ATOM 1828 N N . GLU A 1 222 ? 13.619 3.882 -26.900 1.00 53.44 222 GLU A N 1
ATOM 1829 C CA . GLU A 1 222 ? 12.293 3.791 -27.523 1.00 53.44 222 GLU A CA 1
ATOM 1830 C C . GLU A 1 222 ? 11.270 3.132 -26.575 1.00 53.44 222 GLU A C 1
ATOM 1832 O O . GLU A 1 222 ? 11.538 2.073 -26.013 1.00 53.44 222 GLU A O 1
ATOM 1837 N N . LEU A 1 223 ? 10.068 3.715 -26.445 1.00 61.44 223 LEU A N 1
ATOM 1838 C CA . LEU A 1 223 ? 8.930 3.082 -25.759 1.00 61.44 223 LEU A CA 1
ATOM 1839 C C . LEU A 1 223 ? 8.640 1.688 -26.335 1.00 61.44 223 LEU A C 1
ATOM 1841 O O . LEU A 1 223 ? 8.617 1.531 -27.562 1.00 61.44 223 LEU A O 1
ATOM 1845 N N . THR A 1 224 ? 8.326 0.719 -25.469 1.00 67.75 224 THR A N 1
ATOM 1846 C CA . THR A 1 224 ? 7.886 -0.622 -25.887 1.00 67.75 224 THR A CA 1
ATOM 1847 C C . THR A 1 224 ? 6.564 -0.554 -26.663 1.00 67.75 224 THR A C 1
ATOM 1849 O O . THR A 1 224 ? 5.728 0.318 -26.411 1.00 67.75 224 THR A O 1
ATOM 1852 N N . ASP A 1 225 ? 6.341 -1.483 -27.597 1.00 70.69 225 ASP A N 1
ATOM 1853 C CA . ASP A 1 225 ? 5.099 -1.533 -28.390 1.00 70.69 225 ASP A CA 1
ATOM 1854 C C . ASP A 1 225 ? 3.849 -1.663 -27.507 1.00 70.69 225 ASP A C 1
ATOM 1856 O O . ASP A 1 225 ? 2.836 -1.015 -27.766 1.00 70.69 225 ASP A O 1
ATOM 1860 N N . TYR A 1 226 ? 3.952 -2.431 -26.416 1.00 70.38 226 TYR A N 1
ATOM 1861 C CA . TYR A 1 226 ? 2.892 -2.555 -25.417 1.00 70.38 226 TYR A CA 1
ATOM 1862 C C . TYR A 1 226 ? 2.550 -1.200 -24.785 1.00 70.38 226 TYR A C 1
ATOM 1864 O O . TYR A 1 226 ? 1.388 -0.794 -24.784 1.00 70.38 226 TYR A O 1
ATOM 1872 N N . ALA A 1 227 ? 3.556 -0.458 -24.305 1.00 70.56 227 ALA A N 1
ATOM 1873 C CA . ALA A 1 227 ? 3.334 0.857 -23.711 1.00 70.56 227 ALA A CA 1
ATOM 1874 C C . ALA A 1 227 ? 2.712 1.830 -24.726 1.00 70.56 227 ALA A C 1
ATOM 1876 O O . ALA A 1 227 ? 1.748 2.522 -24.401 1.00 70.56 227 ALA A O 1
ATOM 1877 N N . ARG A 1 228 ? 3.193 1.833 -25.979 1.00 73.06 228 ARG A N 1
ATOM 1878 C CA . ARG A 1 228 ? 2.628 2.663 -27.060 1.00 73.06 228 ARG A CA 1
ATOM 1879 C C . ARG A 1 228 ? 1.154 2.357 -27.318 1.00 73.06 228 ARG A C 1
ATOM 1881 O O . ARG A 1 228 ? 0.366 3.285 -27.492 1.00 73.06 228 ARG A O 1
ATOM 1888 N N . GLU A 1 229 ? 0.769 1.083 -27.341 1.00 75.75 229 GLU A N 1
ATOM 1889 C CA . GLU A 1 229 ? -0.626 0.675 -27.536 1.00 75.75 229 GLU A CA 1
ATOM 1890 C C . GLU A 1 229 ? -1.525 1.143 -26.381 1.00 75.75 229 GLU A C 1
ATOM 1892 O O . GLU A 1 229 ? -2.623 1.661 -26.617 1.00 75.75 229 GLU A O 1
ATOM 1897 N N . LYS A 1 230 ? -1.045 1.036 -25.135 1.00 81.12 230 LYS A N 1
ATOM 1898 C CA . LYS A 1 230 ? -1.776 1.515 -23.954 1.00 81.12 230 LYS A CA 1
ATOM 1899 C C . LYS A 1 230 ? -1.920 3.028 -23.929 1.00 81.12 230 LYS A C 1
ATOM 1901 O O . LYS A 1 230 ? -3.039 3.518 -23.798 1.00 81.12 230 LYS A O 1
ATOM 1906 N N . PHE A 1 231 ? -0.837 3.771 -24.151 1.00 80.50 231 PHE A N 1
ATOM 1907 C CA . PHE A 1 231 ? -0.905 5.228 -24.268 1.00 80.50 231 PHE A CA 1
ATOM 1908 C C . PHE A 1 231 ? -1.849 5.654 -25.398 1.00 80.50 231 PHE A C 1
ATOM 1910 O O . PHE A 1 231 ? -2.681 6.532 -25.201 1.00 80.50 231 PHE A O 1
ATOM 1917 N N . LYS A 1 232 ? -1.830 4.986 -26.556 1.00 82.88 232 LYS A N 1
ATOM 1918 C CA . LYS A 1 232 ? -2.800 5.277 -27.620 1.00 82.88 232 LYS A CA 1
ATOM 1919 C C . LYS A 1 232 ? -4.242 5.055 -27.156 1.00 82.88 232 LYS A C 1
ATOM 1921 O O . LYS A 1 232 ? -5.068 5.946 -27.328 1.00 82.88 232 LYS A O 1
ATOM 1926 N N . THR A 1 233 ? -4.526 3.913 -26.533 1.00 87.38 233 THR A N 1
ATOM 1927 C CA . THR A 1 233 ? -5.865 3.589 -26.008 1.00 87.38 233 THR A CA 1
ATOM 1928 C C . THR A 1 233 ? -6.347 4.655 -25.021 1.00 87.38 233 THR A C 1
ATOM 1930 O O . THR A 1 233 ? -7.484 5.112 -25.097 1.00 87.38 233 THR A O 1
ATOM 1933 N N . TYR A 1 234 ? -5.476 5.097 -24.113 1.00 89.88 234 TYR A N 1
ATOM 1934 C CA . TYR A 1 234 ? -5.835 6.087 -23.101 1.00 89.88 234 TYR A CA 1
ATOM 1935 C C . TYR A 1 234 ? -5.866 7.527 -23.622 1.00 89.88 234 TYR A C 1
ATOM 1937 O O . TYR A 1 234 ? -6.639 8.324 -23.099 1.00 89.88 234 TYR A O 1
ATOM 1945 N N . SER A 1 235 ? -5.136 7.847 -24.697 1.00 89.31 235 SER A N 1
ATOM 1946 C CA . SER A 1 235 ? -5.188 9.158 -25.367 1.00 89.31 235 SER A CA 1
ATOM 1947 C C . SER A 1 235 ? -6.570 9.495 -25.936 1.00 89.31 235 SER A C 1
ATOM 1949 O O . SER A 1 235 ? -6.880 10.665 -26.149 1.00 89.31 235 SER A O 1
ATOM 1951 N N . GLU A 1 236 ? -7.411 8.482 -26.164 1.00 92.00 236 GLU A N 1
ATOM 1952 C CA . GLU A 1 236 ? -8.777 8.636 -26.672 1.00 92.00 236 GLU A CA 1
ATOM 1953 C C . GLU A 1 236 ? -9.783 9.001 -25.563 1.00 92.00 236 GLU A C 1
ATOM 1955 O O . GLU A 1 236 ? -10.929 9.334 -25.862 1.00 92.00 236 GLU A O 1
ATOM 1960 N N . ARG A 1 237 ? -9.380 8.971 -24.281 1.00 92.00 237 ARG A N 1
ATOM 1961 C CA . ARG A 1 237 ? -10.243 9.390 -23.164 1.00 92.00 237 ARG A CA 1
ATOM 1962 C C . ARG A 1 237 ? -10.475 10.904 -23.187 1.00 92.00 237 ARG A C 1
ATOM 1964 O O . ARG A 1 237 ? -9.580 11.688 -23.500 1.00 92.00 237 ARG A O 1
ATOM 1971 N N . GLU A 1 238 ? -11.673 11.331 -22.799 1.00 91.75 238 GLU A N 1
ATOM 1972 C CA . GLU A 1 238 ? -12.055 12.756 -22.734 1.00 91.75 238 GLU A CA 1
ATOM 1973 C C . GLU A 1 238 ? -11.759 13.411 -21.373 1.00 91.75 238 GLU A C 1
ATOM 1975 O O . GLU A 1 238 ? -12.085 14.575 -21.161 1.00 91.75 238 GLU A O 1
ATOM 1980 N N . ASP A 1 239 ? -11.167 12.675 -20.434 1.00 89.25 239 ASP A N 1
ATOM 1981 C CA . ASP A 1 239 ? -10.837 13.156 -19.094 1.00 89.25 239 ASP A CA 1
ATOM 1982 C C . ASP A 1 239 ? -9.345 13.494 -18.937 1.00 89.25 239 ASP A C 1
ATOM 1984 O O . ASP A 1 239 ? -8.555 13.405 -19.880 1.00 89.25 239 ASP A O 1
ATOM 1988 N N . ARG A 1 240 ? -8.951 13.864 -17.710 1.00 88.00 240 ARG A N 1
ATOM 1989 C CA . ARG A 1 240 ? -7.573 14.238 -17.356 1.00 88.00 240 ARG A CA 1
ATOM 1990 C C . ARG A 1 240 ? -6.553 13.129 -17.644 1.00 88.00 240 ARG A C 1
ATOM 1992 O O . ARG A 1 240 ? -5.389 13.443 -17.881 1.00 88.00 240 ARG A O 1
ATOM 1999 N N . VAL A 1 241 ? -6.957 11.851 -17.658 1.00 89.00 241 VAL A N 1
ATOM 2000 C CA . VAL A 1 241 ? -6.069 10.753 -18.084 1.00 89.00 241 VAL A CA 1
ATOM 2001 C C . VAL A 1 241 ? -5.740 10.916 -19.562 1.00 89.00 241 VAL A C 1
ATOM 2003 O O . VAL A 1 241 ? -4.569 10.910 -19.929 1.00 89.00 241 VAL A O 1
ATOM 2006 N N . GLY A 1 242 ? -6.759 11.123 -20.400 1.00 89.06 242 GLY A N 1
ATOM 2007 C CA . GLY A 1 242 ? -6.558 11.367 -21.825 1.00 89.06 242 GLY A CA 1
ATOM 2008 C C . GLY A 1 242 ? -5.766 12.640 -22.109 1.00 89.06 242 GLY A C 1
ATOM 2009 O O . GLY A 1 242 ? -4.902 12.617 -22.978 1.00 89.06 242 GLY A O 1
ATOM 2010 N N . GLU A 1 243 ? -6.010 13.723 -21.362 1.00 88.31 243 GLU A N 1
ATOM 2011 C CA . GLU A 1 243 ? -5.217 14.963 -21.455 1.00 88.31 243 GLU A CA 1
ATOM 2012 C C . GLU A 1 243 ? -3.743 14.701 -21.138 1.00 88.31 243 GLU A C 1
ATOM 2014 O O . GLU A 1 243 ? -2.893 14.921 -21.993 1.00 88.31 243 GLU A O 1
ATOM 2019 N N . THR A 1 244 ? -3.458 14.117 -19.969 1.00 85.44 244 THR A N 1
ATOM 2020 C CA . THR A 1 244 ? -2.087 13.803 -19.533 1.00 85.44 244 THR A CA 1
ATOM 2021 C C . THR A 1 244 ? -1.368 12.929 -20.559 1.00 85.44 244 THR A C 1
ATOM 2023 O O . THR A 1 244 ? -0.220 13.179 -20.906 1.00 85.44 244 THR A O 1
ATOM 2026 N N . VAL A 1 245 ? -2.043 11.907 -21.087 1.00 85.00 245 VAL A N 1
ATOM 2027 C CA . VAL A 1 245 ? -1.455 10.989 -22.066 1.00 85.00 245 VAL A CA 1
ATOM 2028 C C . VAL A 1 245 ? -1.217 11.656 -23.425 1.00 85.00 245 VAL A C 1
ATOM 2030 O O . VAL A 1 245 ? -0.184 11.403 -24.045 1.00 85.00 245 VAL A O 1
ATOM 2033 N N . ARG A 1 246 ? -2.135 12.506 -23.904 1.00 86.81 246 ARG A N 1
ATOM 2034 C CA . ARG A 1 246 ? -1.917 13.280 -25.137 1.00 86.81 246 ARG A CA 1
ATOM 2035 C C . ARG A 1 246 ? -0.738 14.232 -24.985 1.00 86.81 246 ARG A C 1
ATOM 2037 O O . ARG A 1 246 ? 0.113 14.240 -25.865 1.00 86.81 246 ARG A O 1
ATOM 2044 N N . ASP A 1 247 ? -0.636 14.931 -23.857 1.00 80.38 247 ASP A N 1
ATOM 2045 C CA . ASP A 1 247 ? 0.476 15.846 -23.582 1.00 80.38 247 ASP A CA 1
ATOM 2046 C C . ASP A 1 247 ? 1.830 15.124 -23.646 1.00 80.38 247 ASP A C 1
ATOM 2048 O O . ASP A 1 247 ? 2.773 15.624 -24.266 1.00 80.38 247 ASP A O 1
ATOM 2052 N N . ILE A 1 248 ? 1.901 13.917 -23.070 1.00 77.19 248 ILE A N 1
ATOM 2053 C CA . ILE A 1 248 ? 3.078 13.038 -23.121 1.00 77.19 248 ILE A CA 1
ATOM 2054 C C . ILE A 1 248 ? 3.420 12.651 -24.569 1.00 77.19 248 ILE A C 1
ATOM 2056 O O . ILE A 1 248 ? 4.587 12.697 -24.963 1.00 77.19 248 ILE A O 1
ATOM 2060 N N . LEU A 1 249 ? 2.419 12.265 -25.368 1.00 75.38 249 LEU A N 1
ATOM 2061 C CA . LEU A 1 249 ? 2.607 11.816 -26.753 1.00 75.38 249 LEU A CA 1
ATOM 2062 C C . LEU A 1 249 ? 2.952 12.956 -27.725 1.00 75.38 249 LEU A C 1
ATOM 2064 O O . LEU A 1 249 ? 3.692 12.725 -28.681 1.00 75.38 249 LEU A O 1
ATOM 2068 N N . GLU A 1 250 ? 2.399 14.153 -27.517 1.00 73.38 250 GLU A N 1
ATOM 2069 C CA . GLU A 1 250 ? 2.563 15.307 -28.408 1.00 73.38 250 GLU A CA 1
ATOM 2070 C C . GLU A 1 250 ? 3.880 16.046 -28.174 1.00 73.38 250 GLU A C 1
ATOM 2072 O O . GLU A 1 250 ? 4.546 16.422 -29.141 1.00 73.38 250 GLU A O 1
ATOM 2077 N N . ASN A 1 251 ? 4.272 16.233 -26.912 1.00 65.44 251 ASN A N 1
ATOM 2078 C CA . ASN A 1 251 ? 5.418 17.079 -26.572 1.00 65.44 251 ASN A CA 1
ATOM 2079 C C . ASN A 1 251 ? 6.676 16.273 -26.227 1.00 65.44 251 ASN A C 1
ATOM 2081 O O . ASN A 1 251 ? 7.788 16.801 -26.274 1.00 65.44 251 ASN A O 1
ATOM 2085 N N . GLY A 1 252 ? 6.533 14.996 -25.858 1.00 60.69 252 GLY A N 1
ATOM 2086 C CA . GLY A 1 252 ? 7.567 14.332 -25.068 1.00 60.69 252 GLY A CA 1
ATOM 2087 C C . GLY A 1 252 ? 7.860 15.105 -23.767 1.00 60.69 252 GLY A C 1
ATOM 2088 O O . GLY A 1 252 ? 7.415 16.230 -23.547 1.00 60.69 252 GLY A O 1
ATOM 2089 N N . PHE A 1 253 ? 8.640 14.528 -22.860 1.00 52.22 253 PHE A N 1
ATOM 2090 C CA . PHE A 1 253 ? 8.904 15.160 -21.555 1.00 52.22 253 PHE A CA 1
ATOM 2091 C C . PHE A 1 253 ? 9.840 16.385 -21.603 1.00 52.22 253 PHE A C 1
ATOM 2093 O O . PHE A 1 253 ? 10.152 16.964 -20.565 1.00 52.22 253 PHE A O 1
ATOM 2100 N N . ALA A 1 254 ? 10.303 16.796 -22.789 1.00 41.34 254 ALA A N 1
ATOM 2101 C CA . ALA A 1 254 ? 11.380 17.774 -22.949 1.00 41.34 254 ALA A CA 1
ATOM 2102 C C . ALA A 1 254 ? 10.990 19.223 -22.594 1.00 41.34 254 ALA A C 1
ATOM 2104 O O . ALA A 1 254 ? 11.866 19.993 -22.204 1.00 41.34 254 ALA A O 1
ATOM 2105 N N . ASP A 1 255 ? 9.707 19.588 -22.666 1.00 39.22 255 ASP A N 1
ATOM 2106 C CA . ASP A 1 255 ? 9.271 20.980 -22.464 1.00 39.22 255 ASP A CA 1
ATOM 2107 C C . ASP A 1 255 ? 8.786 21.298 -21.033 1.00 39.22 255 ASP A C 1
ATOM 2109 O O . ASP A 1 255 ? 8.581 22.460 -20.698 1.00 39.22 255 ASP A O 1
ATOM 2113 N N . TRP A 1 256 ? 8.666 20.305 -20.144 1.00 43.62 256 TRP A N 1
ATOM 2114 C CA . TRP A 1 256 ? 8.015 20.478 -18.830 1.00 43.62 256 TRP A CA 1
ATOM 2115 C C . TRP A 1 256 ? 8.978 20.792 -17.670 1.00 43.62 256 TRP A C 1
ATOM 2117 O O . TRP A 1 256 ? 8.542 21.062 -16.555 1.00 43.62 256 TRP A O 1
ATOM 2127 N N . TYR A 1 257 ? 10.289 20.817 -17.933 1.00 32.09 257 TYR A N 1
ATOM 2128 C CA . TYR A 1 257 ? 11.324 21.195 -16.955 1.00 32.09 257 TYR A CA 1
ATOM 2129 C C . TYR A 1 257 ? 11.612 22.709 -16.896 1.00 32.09 257 TYR A C 1
ATOM 2131 O O . TYR A 1 257 ? 12.471 23.140 -16.122 1.00 32.09 257 TYR A O 1
ATOM 2139 N N . TYR A 1 258 ? 10.913 23.518 -17.700 1.00 30.14 258 TYR A N 1
ATOM 2140 C CA . TYR A 1 258 ? 11.105 24.968 -17.780 1.00 30.14 258 TYR A CA 1
ATOM 2141 C C . TYR A 1 258 ? 9.780 25.750 -17.759 1.00 30.14 258 TYR A C 1
ATOM 2143 O O . TYR A 1 258 ? 9.527 26.540 -18.664 1.00 30.14 258 TYR A O 1
ATOM 2151 N N . GLU A 1 259 ? 8.984 25.607 -16.696 1.00 33.97 259 GLU A N 1
ATOM 2152 C CA . GLU A 1 259 ? 8.085 26.678 -16.219 1.00 33.97 259 GLU A CA 1
ATOM 2153 C C . GLU A 1 259 ? 8.188 26.864 -14.699 1.00 33.97 259 GLU A C 1
ATOM 2155 O O . GLU A 1 259 ? 8.139 25.856 -13.959 1.00 33.97 259 GL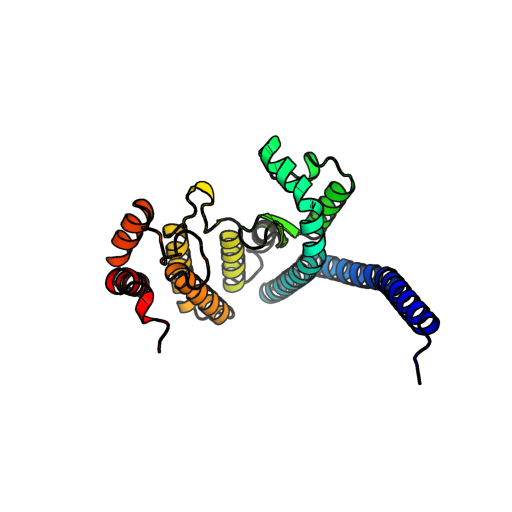U A O 1
#